Protein AF-K1RUP4-F1 (afdb_monomer_lite)

Structure (mmCIF, N/CA/C/O backbone):
data_AF-K1RUP4-F1
#
_entry.id   AF-K1RUP4-F1
#
loop_
_atom_site.group_PDB
_atom_site.id
_atom_site.type_symbol
_atom_site.label_atom_id
_atom_site.label_alt_id
_atom_site.label_comp_id
_atom_site.label_asym_id
_atom_site.label_entity_id
_atom_site.label_seq_id
_atom_site.pdbx_PDB_ins_code
_atom_site.Cartn_x
_atom_site.Cartn_y
_atom_site.Cartn_z
_atom_site.occupancy
_atom_site.B_iso_or_equiv
_atom_site.auth_seq_id
_atom_site.auth_comp_id
_atom_site.auth_asym_id
_atom_site.auth_atom_id
_atom_site.pdbx_PDB_model_num
ATOM 1 N N . MET A 1 1 ? -8.020 0.079 1.519 1.00 87.69 1 MET A N 1
ATOM 2 C CA . MET A 1 1 ? -7.747 0.051 0.063 1.00 87.69 1 MET A CA 1
ATOM 3 C C . MET A 1 1 ? -9.061 -0.100 -0.684 1.00 87.69 1 MET A C 1
ATOM 5 O O . MET A 1 1 ? -9.970 -0.701 -0.124 1.00 87.69 1 MET A O 1
ATOM 9 N N . ASP A 1 2 ? -9.178 0.444 -1.897 1.00 89.44 2 ASP A N 1
ATOM 10 C CA . ASP A 1 2 ? -10.301 0.117 -2.786 1.00 89.44 2 ASP A CA 1
ATOM 11 C C . ASP A 1 2 ? -10.040 -1.195 -3.552 1.00 89.44 2 ASP A C 1
ATOM 13 O O . ASP A 1 2 ? -8.944 -1.755 -3.490 1.00 89.44 2 ASP A O 1
ATOM 17 N N . ALA A 1 3 ? -11.038 -1.686 -4.291 1.00 90.44 3 ALA A N 1
ATOM 18 C CA . ALA A 1 3 ? -10.935 -2.962 -5.001 1.00 90.44 3 ALA A CA 1
ATOM 19 C C . ALA A 1 3 ? -9.796 -3.001 -6.041 1.00 90.44 3 ALA A C 1
ATOM 21 O O . ALA A 1 3 ? -9.174 -4.047 -6.230 1.00 90.44 3 ALA A O 1
ATOM 22 N N . ASN A 1 4 ? -9.502 -1.878 -6.705 1.00 91.44 4 ASN A N 1
ATOM 23 C CA . ASN A 1 4 ? -8.430 -1.811 -7.699 1.00 91.44 4 ASN A CA 1
ATOM 24 C C . ASN A 1 4 ? -7.060 -1.863 -7.028 1.00 91.44 4 ASN A C 1
ATOM 26 O O . ASN A 1 4 ? -6.217 -2.663 -7.425 1.00 91.44 4 ASN A O 1
ATOM 30 N N . CYS A 1 5 ? -6.862 -1.064 -5.983 1.00 89.62 5 CYS A N 1
ATOM 31 C CA . CYS A 1 5 ? -5.650 -1.038 -5.180 1.00 89.62 5 CYS A CA 1
ATOM 32 C C . CYS A 1 5 ? -5.370 -2.421 -4.583 1.00 89.62 5 CYS A C 1
ATOM 34 O O . CYS A 1 5 ? -4.291 -2.971 -4.779 1.00 89.62 5 CYS A O 1
ATOM 36 N N . THR A 1 6 ? -6.379 -3.051 -3.981 1.00 90.38 6 THR A N 1
ATOM 37 C CA . THR A 1 6 ? -6.269 -4.409 -3.440 1.00 90.38 6 THR A CA 1
ATOM 38 C C . THR A 1 6 ? -5.869 -5.432 -4.511 1.00 90.38 6 THR A C 1
ATOM 40 O O . THR A 1 6 ? -5.055 -6.319 -4.248 1.00 90.38 6 THR A O 1
ATOM 43 N N . LYS A 1 7 ? -6.393 -5.311 -5.736 1.00 90.44 7 LYS A N 1
ATOM 44 C CA . LYS A 1 7 ? -6.012 -6.179 -6.856 1.00 90.44 7 LYS A CA 1
ATOM 45 C C . LYS A 1 7 ? -4.578 -5.924 -7.328 1.00 90.44 7 LYS A C 1
ATOM 47 O O . LYS A 1 7 ? -3.827 -6.875 -7.513 1.00 90.44 7 LYS A O 1
ATOM 52 N N . TRP A 1 8 ? -4.198 -4.666 -7.543 1.00 88.06 8 TRP A N 1
ATOM 53 C CA . TRP A 1 8 ? -2.873 -4.291 -8.054 1.00 88.06 8 TRP A CA 1
ATOM 54 C C . TRP A 1 8 ? -1.749 -4.522 -7.041 1.00 88.06 8 TRP A C 1
ATOM 56 O O . TRP A 1 8 ? -0.606 -4.725 -7.440 1.00 88.06 8 TRP A O 1
ATOM 66 N N . SER A 1 9 ? -2.081 -4.524 -5.752 1.00 86.56 9 SER A N 1
ATOM 67 C CA . SER A 1 9 ? -1.170 -4.848 -4.654 1.00 86.56 9 SER A CA 1
ATOM 68 C C . SER A 1 9 ? -1.119 -6.341 -4.317 1.00 86.56 9 SER A C 1
ATOM 70 O O . SER A 1 9 ? -0.483 -6.692 -3.330 1.00 86.56 9 SER A O 1
ATOM 72 N N . TYR A 1 10 ? -1.787 -7.214 -5.087 1.00 89.19 10 TYR A N 1
ATOM 73 C CA . TYR A 1 10 ? -1.881 -8.658 -4.806 1.00 89.19 10 TYR A CA 1
ATOM 74 C C . TYR A 1 10 ? -2.422 -8.973 -3.399 1.00 89.19 10 TYR A C 1
ATOM 76 O O . TYR A 1 10 ? -2.137 -10.013 -2.820 1.00 89.19 10 TYR A O 1
ATOM 84 N N . ALA A 1 11 ? -3.245 -8.075 -2.856 1.00 92.12 11 ALA A N 1
ATOM 85 C CA . ALA A 1 11 ? -3.779 -8.142 -1.499 1.00 92.12 11 ALA A CA 1
ATOM 86 C C . ALA A 1 11 ? -5.265 -8.539 -1.471 1.00 92.12 11 ALA A C 1
ATOM 88 O O . ALA A 1 11 ? -5.978 -8.244 -0.513 1.00 92.12 11 ALA A O 1
ATOM 89 N N . THR A 1 12 ? -5.768 -9.137 -2.556 1.00 94.44 12 THR A N 1
ATOM 90 C CA . THR A 1 12 ? -7.170 -9.569 -2.644 1.00 94.44 12 THR A CA 1
ATOM 91 C C . THR A 1 12 ? -7.346 -10.861 -1.860 1.00 94.44 12 THR A C 1
ATOM 93 O O . THR A 1 12 ? -6.691 -11.841 -2.215 1.00 94.44 12 THR A O 1
ATOM 96 N N . PRO A 1 13 ? -8.236 -10.905 -0.848 1.00 95.94 13 PRO A N 1
ATOM 97 C CA . PRO A 1 13 ? -8.505 -12.128 -0.107 1.00 95.94 13 PRO A CA 1
ATOM 98 C C . PRO A 1 13 ? -8.879 -13.275 -1.047 1.00 95.94 13 PRO A C 1
ATOM 100 O O . PRO A 1 13 ? -9.826 -13.167 -1.829 1.00 95.94 13 PRO A O 1
ATOM 103 N N . THR A 1 14 ? -8.132 -14.375 -0.968 1.00 96.56 14 THR A N 1
ATOM 104 C CA . THR A 1 14 ? -8.469 -15.631 -1.654 1.00 96.56 14 THR A CA 1
ATOM 105 C C . THR A 1 14 ? -9.549 -16.383 -0.882 1.00 96.56 14 THR A C 1
ATOM 107 O O . THR A 1 14 ? -10.344 -17.112 -1.473 1.00 96.56 14 THR A O 1
ATOM 110 N N . THR A 1 15 ? -9.613 -16.153 0.434 1.00 98.00 15 THR A N 1
ATOM 111 C CA . THR A 1 15 ? -10.642 -16.662 1.342 1.00 98.00 15 THR A CA 1
ATOM 112 C C . THR A 1 15 ? -11.284 -15.508 2.108 1.00 98.00 15 THR A C 1
ATOM 114 O O . THR A 1 15 ? -10.589 -14.624 2.606 1.00 98.00 15 THR A O 1
ATOM 117 N N . GLY A 1 16 ? -12.614 -15.534 2.243 1.00 97.75 16 GLY A N 1
ATOM 118 C CA . GLY A 1 16 ? -13.377 -14.499 2.944 1.00 97.75 16 GLY A CA 1
ATOM 119 C C . GLY A 1 16 ? -13.646 -13.268 2.079 1.00 97.75 16 GLY A C 1
ATOM 120 O O . GLY A 1 16 ? -13.985 -13.394 0.901 1.00 97.75 16 GLY A O 1
ATOM 121 N N . ARG A 1 17 ? -13.547 -12.080 2.677 1.00 97.38 17 ARG A N 1
ATOM 122 C CA . ARG A 1 17 ? -13.819 -10.790 2.027 1.00 97.38 17 ARG A CA 1
ATOM 123 C C . ARG A 1 17 ? -12.917 -9.680 2.561 1.00 97.38 17 ARG A C 1
ATOM 125 O O . ARG A 1 17 ? -12.183 -9.861 3.528 1.00 97.38 17 ARG A O 1
ATOM 132 N N . MET A 1 18 ? -12.997 -8.513 1.929 1.00 97.19 18 MET A N 1
ATOM 133 C CA . MET A 1 18 ? -12.407 -7.294 2.475 1.00 97.19 18 MET A CA 1
ATOM 134 C C . MET A 1 18 ? -13.178 -6.817 3.723 1.00 97.19 18 MET A C 1
ATOM 136 O O . MET A 1 18 ? -14.380 -7.089 3.832 1.00 97.19 18 MET A O 1
ATOM 140 N N . PRO A 1 19 ? -12.518 -6.101 4.651 1.00 97.62 19 PRO A N 1
ATOM 141 C CA . PRO A 1 19 ? -13.177 -5.450 5.780 1.00 97.62 19 PRO A CA 1
ATOM 142 C C . PRO A 1 19 ? -14.198 -4.416 5.317 1.00 97.62 19 PRO A C 1
ATOM 144 O O . PRO A 1 19 ? -13.909 -3.608 4.432 1.00 97.62 19 PRO A O 1
ATOM 147 N N . GLU A 1 20 ? -15.367 -4.418 5.944 1.00 96.75 20 GLU A N 1
ATOM 148 C CA . GLU A 1 20 ? -16.477 -3.525 5.601 1.00 96.75 20 GLU A CA 1
ATOM 149 C C . GLU A 1 20 ? -16.781 -2.536 6.728 1.00 96.75 20 GLU A C 1
ATOM 151 O O . GLU A 1 20 ? -17.122 -1.389 6.440 1.00 96.75 20 GLU A O 1
ATOM 156 N N . SER A 1 21 ? -16.627 -2.939 7.996 1.00 97.44 21 SER A N 1
ATOM 157 C CA . SER A 1 21 ? -16.920 -2.065 9.140 1.00 97.44 21 SER A CA 1
ATOM 158 C C . SER A 1 21 ? -16.181 -2.456 10.419 1.00 97.44 21 SER A C 1
ATOM 160 O O . SER A 1 21 ? -15.816 -3.617 10.605 1.00 97.44 21 SER A O 1
ATOM 162 N N . GLY A 1 22 ? -16.031 -1.497 11.329 1.00 96.88 22 GLY A N 1
ATOM 163 C CA . GLY A 1 22 ? -15.517 -1.699 12.678 1.00 96.88 22 GLY A CA 1
ATOM 164 C C . GLY A 1 22 ? -14.122 -2.325 12.725 1.00 96.88 22 GLY A C 1
ATOM 165 O O . GLY A 1 22 ? -13.254 -2.058 11.907 1.00 96.88 22 GLY A O 1
ATOM 166 N N . LYS A 1 23 ? -13.873 -3.179 13.718 1.00 98.06 23 LYS A N 1
ATOM 167 C CA . LYS A 1 23 ? -12.569 -3.842 13.881 1.00 98.06 23 LYS A CA 1
ATOM 168 C C . LYS A 1 23 ? -12.485 -5.121 13.052 1.00 98.06 23 LYS A C 1
ATOM 170 O O . LYS A 1 23 ? -12.201 -6.191 13.580 1.00 98.06 23 LYS A O 1
ATOM 175 N N . GLU A 1 24 ? -12.752 -5.020 11.760 1.00 98.56 24 GLU A N 1
ATOM 176 C CA . GLU A 1 24 ? -12.508 -6.095 10.800 1.00 98.56 24 GLU A CA 1
ATOM 177 C C . GLU A 1 24 ? -11.132 -5.929 10.150 1.00 98.56 24 GLU A C 1
ATOM 179 O O . GLU A 1 24 ? -10.696 -4.811 9.863 1.00 98.56 24 GLU A O 1
ATOM 184 N N . VAL A 1 25 ? -10.450 -7.045 9.893 1.00 98.31 25 VAL A N 1
ATOM 185 C CA . VAL A 1 25 ? -9.133 -7.046 9.248 1.00 98.31 25 VAL A CA 1
ATOM 186 C C . VAL A 1 25 ? -9.037 -8.119 8.169 1.00 98.31 25 VAL A C 1
ATOM 188 O O . VAL A 1 25 ? -9.624 -9.198 8.289 1.00 98.31 25 VAL A O 1
ATOM 191 N N . ALA A 1 26 ? -8.274 -7.826 7.120 1.00 98.06 26 ALA A N 1
ATOM 192 C CA . ALA A 1 26 ? -7.793 -8.821 6.175 1.00 98.06 26 ALA A CA 1
ATOM 193 C C . ALA A 1 26 ? -6.285 -8.657 5.952 1.00 98.06 26 ALA A C 1
ATOM 195 O O . ALA A 1 26 ? -5.800 -7.535 5.802 1.00 98.06 26 ALA A O 1
ATOM 196 N N . MET A 1 27 ? -5.543 -9.762 5.954 1.00 96.56 27 MET A N 1
ATOM 197 C CA . MET A 1 27 ? -4.075 -9.762 5.886 1.00 96.56 27 MET A CA 1
ATOM 198 C C . MET A 1 27 ? -3.528 -11.043 5.255 1.00 96.56 27 MET A C 1
ATOM 200 O O . MET A 1 27 ? -4.241 -12.043 5.147 1.00 96.56 27 MET A O 1
ATOM 204 N N . ASP A 1 28 ? -2.263 -11.015 4.839 1.00 95.75 28 ASP A N 1
ATOM 205 C CA . ASP A 1 28 ? -1.598 -12.182 4.265 1.00 95.75 28 ASP A CA 1
ATOM 206 C C . ASP A 1 28 ? -1.273 -13.261 5.315 1.00 95.75 28 ASP A C 1
ATOM 208 O O . ASP A 1 28 ? -1.094 -12.987 6.508 1.00 95.75 28 ASP A O 1
ATOM 212 N N . THR A 1 29 ? -1.191 -14.514 4.865 1.00 95.56 29 THR A N 1
ATOM 213 C CA . THR A 1 29 ? -0.948 -15.677 5.733 1.00 95.56 29 THR A CA 1
ATOM 214 C C . THR A 1 29 ? 0.399 -15.626 6.453 1.00 95.56 29 THR A C 1
ATOM 216 O O . THR A 1 29 ? 0.496 -16.113 7.582 1.00 95.56 29 THR A O 1
ATOM 219 N N . ALA A 1 30 ? 1.423 -15.001 5.864 1.00 94.44 30 ALA A N 1
ATOM 220 C CA . ALA A 1 30 ? 2.724 -14.847 6.508 1.00 94.44 30 ALA A CA 1
ATOM 221 C C . ALA A 1 30 ? 2.668 -13.821 7.655 1.00 94.44 30 ALA A C 1
ATOM 223 O O . ALA A 1 30 ? 3.187 -14.091 8.740 1.00 94.44 30 ALA A O 1
ATOM 224 N N . ALA A 1 31 ? 1.974 -12.694 7.476 1.00 94.88 31 ALA A N 1
ATOM 225 C CA . ALA A 1 31 ? 1.730 -11.726 8.546 1.00 94.88 31 ALA A CA 1
ATOM 226 C C . ALA A 1 31 ? 0.934 -12.342 9.710 1.00 94.88 31 ALA A C 1
ATOM 228 O O . ALA A 1 31 ? 1.302 -12.159 10.873 1.00 94.88 31 ALA A O 1
ATOM 229 N N . LEU A 1 32 ? -0.103 -13.134 9.412 1.00 96.81 32 LEU A N 1
ATOM 230 C CA . LEU A 1 32 ? -0.855 -13.885 10.428 1.00 96.81 32 LEU A CA 1
ATOM 231 C C . LEU A 1 32 ? 0.051 -14.830 11.222 1.00 96.81 32 LEU A C 1
ATOM 233 O O . LEU A 1 32 ? 0.008 -14.845 12.453 1.00 96.81 32 LEU A O 1
ATOM 237 N N . GLN A 1 33 ? 0.923 -15.566 10.530 1.00 95.69 33 GLN A N 1
ATOM 238 C CA . GLN A 1 33 ? 1.874 -16.472 11.166 1.00 95.69 33 GLN A CA 1
ATOM 239 C C . GLN A 1 33 ? 2.864 -15.733 12.078 1.00 95.69 33 GLN A C 1
ATOM 241 O O . GLN A 1 33 ? 3.144 -16.211 13.179 1.00 95.69 33 GLN A O 1
ATOM 246 N N . LEU A 1 34 ? 3.368 -14.566 11.660 1.00 94.75 34 LEU A N 1
ATOM 247 C CA . LEU A 1 34 ? 4.251 -13.725 12.482 1.00 94.75 34 LEU A CA 1
ATOM 248 C C . LEU A 1 34 ? 3.560 -13.231 13.760 1.00 94.75 34 LEU A C 1
ATOM 250 O O . LEU A 1 34 ? 4.207 -13.104 14.799 1.00 94.75 34 LEU A O 1
ATOM 254 N N . LEU A 1 35 ? 2.247 -12.999 13.697 1.00 96.19 35 LEU A N 1
ATOM 255 C CA . LEU A 1 35 ? 1.411 -12.656 14.850 1.00 96.19 35 LEU A CA 1
ATOM 256 C C . LEU A 1 35 ? 0.992 -13.884 15.680 1.00 96.19 35 LEU A C 1
ATOM 258 O O . LEU A 1 35 ? 0.333 -13.730 16.708 1.00 96.19 35 LEU A O 1
ATOM 262 N N . GLY A 1 36 ? 1.366 -15.098 15.265 1.00 97.00 36 GLY A N 1
ATOM 263 C CA . GLY A 1 36 ? 0.985 -16.344 15.934 1.00 97.00 36 GLY A CA 1
ATOM 264 C C . GLY A 1 36 ? -0.489 -16.720 15.756 1.00 97.00 36 GLY A C 1
ATOM 265 O O . GLY A 1 36 ? -1.010 -17.516 16.539 1.00 97.00 36 GLY A O 1
ATOM 266 N N . VAL A 1 37 ? -1.167 -16.162 14.750 1.00 97.50 37 VAL A N 1
ATOM 267 C CA . VAL A 1 37 ? -2.584 -16.411 14.466 1.00 97.50 37 VAL A CA 1
ATOM 268 C C . VAL A 1 37 ? -2.722 -17.444 13.348 1.00 97.50 37 VAL A C 1
ATOM 270 O O . VAL A 1 37 ? -2.047 -17.379 12.323 1.00 97.50 37 VAL A O 1
ATOM 273 N N . THR A 1 38 ? -3.622 -18.410 13.537 1.00 96.31 38 THR A N 1
ATOM 274 C CA . THR A 1 38 ? -3.985 -19.369 12.482 1.00 96.31 38 THR A CA 1
ATOM 275 C C . THR A 1 38 ? -4.968 -18.703 11.510 1.00 96.31 38 THR A C 1
ATOM 277 O O . THR A 1 38 ? -5.917 -18.076 11.981 1.00 96.31 38 THR A O 1
ATOM 280 N N . PRO A 1 39 ? -4.782 -18.815 10.179 1.00 96.50 39 PRO A N 1
ATOM 281 C CA . PRO A 1 39 ? -5.644 -18.167 9.188 1.00 96.50 39 PRO A CA 1
ATOM 282 C C . PRO A 1 39 ? -7.033 -18.822 9.122 1.00 96.50 39 PRO A C 1
ATOM 284 O O . PRO A 1 39 ? -7.313 -19.683 8.289 1.00 96.50 39 PRO A O 1
ATOM 287 N N . GLU A 1 40 ? -7.921 -18.398 10.016 1.00 97.75 40 GLU A N 1
ATOM 288 C CA . GLU A 1 40 ? -9.304 -18.859 10.121 1.00 97.75 40 GLU A CA 1
ATOM 289 C C . GLU A 1 40 ? -10.251 -17.655 10.189 1.00 97.75 40 GLU A C 1
ATOM 291 O O . GLU A 1 40 ? -10.030 -16.713 10.948 1.00 97.75 40 GLU A O 1
ATOM 296 N N . LEU A 1 41 ? -11.316 -17.667 9.383 1.00 98.38 41 LEU A N 1
ATOM 297 C CA . LEU A 1 41 ? -12.300 -16.584 9.405 1.00 98.38 41 LEU A CA 1
ATOM 298 C C . LEU A 1 41 ? -12.972 -16.507 10.781 1.00 98.38 41 LEU A C 1
ATOM 300 O O . LEU A 1 41 ? -13.420 -17.516 11.317 1.00 98.38 41 LEU A O 1
ATOM 304 N N . GLY A 1 42 ? -13.072 -15.300 11.328 1.00 98.12 42 GLY A N 1
ATOM 305 C CA . GLY A 1 42 ? -13.566 -15.053 12.680 1.00 98.12 42 GLY A CA 1
ATOM 306 C C . GLY A 1 42 ? -12.491 -15.120 13.769 1.00 98.12 42 GLY A C 1
ATOM 307 O O . GLY A 1 42 ? -12.800 -14.798 14.913 1.00 98.12 42 GLY A O 1
ATOM 308 N N . ALA A 1 43 ? -11.247 -15.493 13.445 1.00 98.25 43 ALA A N 1
ATOM 309 C CA . ALA A 1 43 ? -10.150 -15.464 14.407 1.00 98.25 43 ALA A CA 1
ATOM 310 C C . ALA A 1 43 ? -9.870 -14.037 14.905 1.00 98.25 43 ALA A C 1
ATOM 312 O O . ALA A 1 43 ? -9.976 -13.062 14.156 1.00 98.25 43 ALA A O 1
ATOM 313 N N . GLU A 1 44 ? -9.472 -13.928 16.170 1.00 98.31 44 GLU A N 1
ATOM 314 C CA . GLU A 1 44 ? -9.046 -12.668 16.769 1.00 98.31 44 GLU A CA 1
ATOM 315 C C . GLU A 1 44 ? -7.572 -12.390 16.447 1.00 98.31 44 GLU A C 1
ATOM 317 O O . GLU A 1 44 ? -6.690 -13.207 16.717 1.00 98.31 44 GLU A O 1
ATOM 322 N N . VAL A 1 45 ? -7.300 -11.213 15.887 1.00 98.31 45 VAL A N 1
ATOM 323 C CA . VAL A 1 45 ? -5.960 -10.742 15.526 1.00 98.31 45 VAL A CA 1
ATOM 324 C C . VAL A 1 45 ? -5.657 -9.491 16.337 1.00 98.31 45 VAL A C 1
ATOM 326 O O . VAL A 1 45 ? -6.256 -8.443 16.109 1.00 98.31 45 VAL A O 1
ATOM 329 N N . THR A 1 46 ? -4.720 -9.573 17.278 1.00 98.06 46 THR A N 1
ATOM 330 C CA . THR A 1 46 ? -4.292 -8.403 18.056 1.00 98.06 46 THR A CA 1
ATOM 331 C C . THR A 1 46 ? -3.079 -7.753 17.408 1.00 98.06 46 THR A C 1
ATOM 333 O O . THR A 1 46 ? -2.048 -8.401 17.232 1.00 98.06 46 THR A O 1
ATOM 336 N N . VAL A 1 47 ? -3.194 -6.466 17.080 1.00 96.94 47 VAL A N 1
ATOM 337 C CA . VAL A 1 47 ? -2.127 -5.685 16.444 1.00 96.94 47 VAL A CA 1
ATOM 338 C C . VAL A 1 47 ? -1.818 -4.454 17.288 1.00 96.94 47 VAL A C 1
ATOM 340 O O . VAL A 1 47 ? -2.718 -3.700 17.664 1.00 96.94 47 VAL A O 1
ATOM 343 N N . SER A 1 48 ? -0.530 -4.235 17.554 1.00 96.38 48 SER A N 1
ATOM 344 C CA . SER A 1 48 ? -0.012 -3.010 18.162 1.00 96.38 48 SER A CA 1
ATOM 345 C C . SER A 1 48 ? 0.719 -2.178 17.114 1.00 96.38 48 SER A C 1
ATOM 347 O O . SER A 1 48 ? 1.626 -2.678 16.451 1.00 96.38 48 SER A O 1
ATOM 349 N N . TYR A 1 49 ? 0.348 -0.908 16.972 1.00 94.81 49 TYR A N 1
ATOM 350 C CA . TYR A 1 49 ? 0.947 -0.000 15.994 1.00 94.81 49 TYR A CA 1
ATOM 351 C C . TYR A 1 49 ? 0.960 1.442 16.510 1.00 94.81 49 TYR A C 1
ATOM 353 O O . TYR A 1 49 ? 0.161 1.823 17.364 1.00 94.81 49 TYR A O 1
ATOM 361 N N . SER A 1 50 ? 1.887 2.253 16.003 1.00 94.62 50 SER A N 1
ATOM 362 C CA . SER A 1 50 ? 2.031 3.657 16.399 1.00 94.62 50 SER A CA 1
ATOM 363 C C . SER A 1 50 ? 1.556 4.584 15.292 1.00 94.62 50 SER A C 1
ATOM 365 O O . SER A 1 50 ? 1.933 4.418 14.134 1.00 94.62 50 SER A O 1
ATOM 367 N N . ILE A 1 51 ? 0.765 5.586 15.664 1.00 94.06 51 ILE A N 1
ATOM 368 C CA . ILE A 1 51 ? 0.380 6.681 14.781 1.00 94.06 51 ILE A CA 1
ATOM 369 C C . ILE A 1 51 ? 1.450 7.766 14.872 1.00 94.06 51 ILE A C 1
ATOM 371 O O . ILE A 1 51 ? 1.689 8.339 15.938 1.00 94.06 51 ILE A O 1
ATOM 375 N N . THR A 1 52 ? 2.113 8.031 13.752 1.00 90.94 52 THR A N 1
ATOM 376 C CA . THR A 1 52 ? 3.246 8.954 13.665 1.00 90.94 52 THR A CA 1
ATOM 377 C C . THR A 1 52 ? 3.181 9.758 12.372 1.00 90.94 52 THR A C 1
ATOM 379 O O . THR A 1 52 ? 2.683 9.271 11.361 1.00 90.94 52 THR A O 1
ATOM 382 N N . ASP A 1 53 ? 3.716 10.971 12.413 1.00 84.94 53 ASP A N 1
ATOM 383 C CA . ASP A 1 53 ? 4.144 11.743 11.245 1.00 84.94 53 ASP A CA 1
ATOM 384 C C . ASP A 1 53 ? 5.681 11.855 11.281 1.00 84.94 53 ASP A C 1
ATOM 386 O O . ASP A 1 53 ? 6.327 11.339 12.203 1.00 84.94 53 ASP A O 1
ATOM 390 N N . LYS A 1 54 ? 6.278 12.505 10.283 1.00 80.94 54 LYS A N 1
ATOM 391 C CA . LYS A 1 54 ? 7.721 12.698 10.115 1.00 80.94 54 LYS A CA 1
ATOM 392 C C . LYS A 1 54 ? 8.409 13.253 11.364 1.00 80.94 54 LYS A C 1
ATOM 394 O O . LYS A 1 54 ? 9.519 12.830 11.678 1.00 80.94 54 LYS A O 1
ATOM 399 N N . ASP A 1 55 ? 7.752 14.182 12.055 1.00 83.25 55 ASP A N 1
ATOM 400 C CA . ASP A 1 55 ? 8.360 14.952 13.143 1.00 83.25 55 ASP A CA 1
ATOM 401 C C . ASP A 1 55 ? 7.897 14.508 14.542 1.00 83.25 55 ASP A C 1
ATOM 403 O O . ASP A 1 55 ? 8.476 14.928 15.544 1.00 83.25 55 ASP A O 1
ATOM 407 N N . GLN A 1 56 ? 6.862 13.662 14.641 1.00 83.94 56 GLN A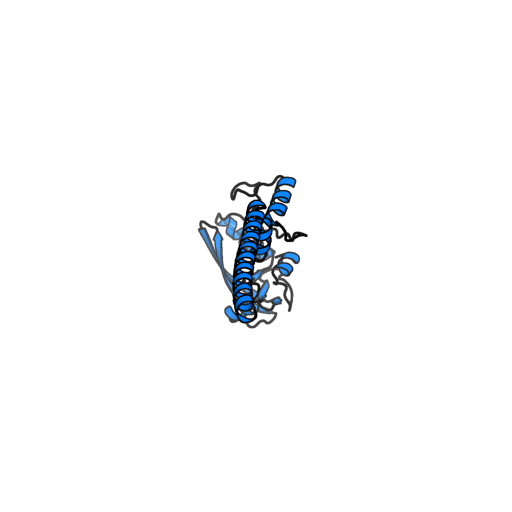 N 1
ATOM 408 C CA . GLN A 1 56 ? 6.283 13.274 15.929 1.00 83.94 56 GLN A CA 1
ATOM 409 C C . GLN A 1 56 ? 5.518 11.947 15.885 1.00 83.94 56 GLN A C 1
ATOM 411 O O . GLN A 1 56 ? 4.790 11.662 14.938 1.00 83.94 56 GLN A O 1
ATOM 416 N N . THR A 1 57 ? 5.590 11.185 16.977 1.00 87.31 57 THR A N 1
ATOM 417 C CA . THR A 1 57 ? 4.670 10.076 17.262 1.00 87.31 57 THR A CA 1
ATOM 418 C C . THR A 1 57 ? 3.556 10.578 18.172 1.00 87.31 57 THR A C 1
ATOM 420 O O . THR A 1 57 ? 3.838 11.089 19.253 1.00 87.31 57 THR A O 1
ATOM 423 N N . ALA A 1 58 ? 2.299 10.436 17.753 1.00 87.56 58 ALA A N 1
ATOM 424 C CA . ALA A 1 58 ? 1.160 10.899 18.538 1.00 87.56 58 ALA A CA 1
ATOM 425 C C . ALA A 1 58 ? 0.773 9.924 19.647 1.00 87.56 58 ALA A C 1
ATOM 427 O O . ALA A 1 58 ? 0.719 10.307 20.813 1.00 87.56 58 ALA A O 1
ATOM 428 N N . PHE A 1 59 ? 0.489 8.670 19.293 1.00 93.81 59 PHE A N 1
ATOM 429 C CA . PHE A 1 59 ? 0.109 7.631 20.249 1.00 93.81 59 PHE A CA 1
ATOM 430 C C . PHE A 1 59 ? 0.286 6.232 19.661 1.00 93.81 59 PHE A C 1
ATOM 432 O O . PHE A 1 59 ? 0.406 6.049 18.449 1.00 93.81 59 PHE A O 1
ATOM 439 N N . THR A 1 60 ? 0.273 5.235 20.542 1.00 95.50 60 THR A N 1
ATOM 440 C CA . THR A 1 60 ? 0.249 3.816 20.186 1.00 95.50 60 THR A CA 1
ATOM 441 C C . THR A 1 60 ? -1.148 3.260 20.410 1.00 95.50 60 THR A C 1
ATOM 443 O O . THR A 1 60 ? -1.793 3.563 21.413 1.00 95.50 60 THR A O 1
ATOM 446 N N . VAL A 1 61 ? -1.595 2.429 19.477 1.00 96.00 61 VAL A N 1
ATOM 447 C CA . VAL A 1 61 ? -2.854 1.691 19.531 1.00 96.00 61 VAL A CA 1
ATOM 448 C C . VAL A 1 61 ? -2.526 0.216 19.705 1.00 96.00 61 VAL A C 1
ATOM 450 O O . VAL A 1 61 ? -1.547 -0.288 19.157 1.00 96.00 61 VAL A O 1
ATOM 453 N N . THR A 1 62 ? -3.320 -0.482 20.506 1.00 97.62 62 THR A N 1
ATOM 454 C CA . THR A 1 62 ? -3.345 -1.944 20.535 1.00 97.62 62 THR A CA 1
ATOM 455 C C . THR A 1 62 ? -4.794 -2.359 20.487 1.00 97.62 62 THR A C 1
ATOM 457 O O . THR A 1 62 ? -5.540 -2.073 21.420 1.00 97.62 62 THR A O 1
ATOM 460 N N . ASP A 1 63 ? -5.174 -2.995 19.389 1.00 97.75 63 ASP A N 1
ATOM 461 C CA . ASP A 1 63 ? -6.549 -3.392 19.134 1.00 97.75 63 ASP A CA 1
ATOM 462 C C . ASP A 1 63 ? -6.620 -4.837 18.658 1.00 97.75 63 ASP A C 1
ATOM 464 O O . ASP A 1 63 ? -5.713 -5.344 17.996 1.00 97.75 63 ASP A O 1
ATOM 468 N N . THR A 1 64 ? -7.726 -5.487 19.012 1.00 98.25 64 THR A N 1
ATOM 469 C CA . THR A 1 64 ? -8.078 -6.830 18.560 1.00 98.25 64 THR A CA 1
ATOM 470 C C . THR A 1 64 ? -9.128 -6.726 17.465 1.00 98.25 64 THR A C 1
ATOM 472 O O . THR A 1 64 ? -10.186 -6.121 17.659 1.00 98.25 64 THR A O 1
ATOM 475 N N . PHE A 1 65 ? -8.813 -7.311 16.316 1.00 98.50 65 PHE A N 1
ATOM 476 C CA . PHE A 1 65 ? -9.625 -7.315 15.111 1.00 98.50 65 PHE A CA 1
ATOM 477 C C . PHE A 1 65 ? -10.186 -8.709 14.844 1.00 98.50 65 PHE A C 1
ATOM 479 O O . PHE A 1 65 ? -9.581 -9.712 15.211 1.00 98.50 65 PHE A O 1
ATOM 486 N N . THR A 1 66 ? -11.323 -8.774 14.162 1.00 98.62 66 THR A N 1
ATOM 487 C CA . THR A 1 66 ? -11.875 -10.016 13.614 1.00 98.62 66 THR A CA 1
ATOM 488 C C . THR A 1 66 ? -11.330 -10.235 12.205 1.00 98.62 66 THR A C 1
ATOM 490 O O . THR A 1 66 ? -11.510 -9.381 11.332 1.00 98.62 66 THR A O 1
ATOM 493 N N . LEU A 1 67 ? -10.681 -11.375 11.962 1.00 98.69 67 LEU A N 1
ATOM 494 C CA . LEU A 1 67 ? -10.184 -11.751 10.640 1.00 98.69 67 LEU A CA 1
ATOM 495 C C . LEU A 1 67 ? -11.354 -12.107 9.714 1.00 98.69 67 LEU A C 1
ATOM 497 O O . LEU A 1 67 ? -12.025 -13.118 9.916 1.00 98.69 67 LEU A O 1
ATOM 501 N N . VAL A 1 68 ? -11.597 -11.300 8.683 1.00 98.62 68 VAL A N 1
ATOM 502 C CA . VAL A 1 68 ? -12.707 -11.511 7.729 1.00 98.62 68 VAL A CA 1
ATOM 503 C C . VAL A 1 68 ? -12.252 -11.927 6.335 1.00 98.62 68 VAL A C 1
ATOM 505 O O . VAL A 1 68 ? -13.078 -12.327 5.511 1.00 98.62 68 VAL A O 1
ATOM 508 N N . GLY A 1 69 ? -10.947 -11.904 6.080 1.00 98.31 69 GLY A N 1
ATOM 509 C CA . GLY A 1 69 ? -10.358 -12.442 4.865 1.00 98.31 69 GLY A CA 1
ATOM 510 C C . GLY A 1 69 ? -8.847 -12.570 4.959 1.00 98.31 69 GLY A C 1
ATOM 511 O O . GLY A 1 69 ? -8.203 -11.893 5.754 1.00 98.31 69 GLY A O 1
ATOM 512 N N . TYR A 1 70 ? -8.277 -13.448 4.148 1.00 97.75 70 TYR A N 1
ATOM 513 C CA . TYR A 1 70 ? -6.830 -13.618 4.045 1.00 97.75 70 TYR A CA 1
ATOM 514 C C . TYR A 1 70 ? -6.436 -14.117 2.655 1.00 97.75 70 TYR A C 1
ATOM 516 O O . TYR A 1 70 ? -7.278 -14.597 1.885 1.00 97.75 70 TYR A O 1
ATOM 524 N N . TRP A 1 71 ? -5.157 -13.971 2.324 1.00 96.25 71 TRP A N 1
ATOM 525 C CA . TRP A 1 71 ? -4.563 -14.425 1.067 1.00 96.25 71 TRP A CA 1
ATOM 526 C C . TRP A 1 71 ? -3.151 -14.961 1.291 1.00 96.25 71 TRP A C 1
ATOM 528 O O . TRP A 1 71 ? -2.529 -14.692 2.319 1.00 96.25 71 TRP A O 1
ATOM 538 N N . ASP A 1 72 ? -2.653 -15.729 0.328 1.00 93.56 72 ASP A N 1
ATOM 539 C CA . ASP A 1 72 ? -1.288 -16.240 0.376 1.00 93.56 72 ASP A CA 1
ATOM 540 C C . ASP A 1 72 ? -0.285 -15.116 0.126 1.00 93.56 72 ASP A C 1
ATOM 542 O O . ASP A 1 72 ? -0.486 -14.272 -0.747 1.00 93.56 72 ASP A O 1
ATOM 546 N N . TYR A 1 73 ? 0.800 -15.108 0.894 1.00 88.00 73 TYR A N 1
ATOM 547 C CA . TYR A 1 73 ? 1.899 -14.175 0.684 1.00 88.00 73 TYR A CA 1
ATOM 548 C C . TYR A 1 73 ? 2.560 -14.394 -0.688 1.00 88.00 73 TYR A C 1
ATOM 550 O O . TYR A 1 73 ? 2.876 -15.527 -1.052 1.00 88.00 73 TYR A O 1
ATOM 558 N N . ASP A 1 74 ? 2.794 -13.307 -1.426 1.00 80.88 74 ASP A N 1
ATOM 559 C CA . ASP A 1 74 ? 3.462 -13.330 -2.729 1.00 80.88 74 ASP A CA 1
ATOM 560 C C . ASP A 1 74 ? 4.934 -12.914 -2.580 1.00 80.88 74 ASP A C 1
ATOM 562 O O . ASP A 1 74 ? 5.241 -11.773 -2.236 1.00 80.88 74 ASP A O 1
ATOM 566 N N . GLU A 1 75 ? 5.861 -13.830 -2.874 1.00 78.00 75 GLU A N 1
ATOM 567 C CA . GLU A 1 75 ? 7.307 -13.581 -2.781 1.00 78.00 75 GLU A CA 1
ATOM 568 C C . GLU A 1 75 ? 7.807 -12.488 -3.745 1.00 78.00 75 GLU A C 1
ATOM 570 O O . GLU A 1 75 ? 8.867 -11.900 -3.514 1.00 78.00 75 GLU A O 1
ATOM 575 N N . LEU A 1 76 ? 7.062 -12.181 -4.814 1.00 71.31 76 LEU A N 1
ATOM 576 C CA . LEU A 1 76 ? 7.401 -11.105 -5.752 1.00 71.31 76 LEU A CA 1
ATOM 577 C C . LEU A 1 76 ? 7.118 -9.714 -5.170 1.00 71.31 76 LEU A C 1
ATOM 579 O O . LEU A 1 76 ? 7.675 -8.722 -5.648 1.00 71.31 76 LEU A O 1
ATOM 583 N N . MET A 1 77 ? 6.283 -9.638 -4.133 1.00 71.50 77 MET A N 1
ATOM 584 C CA . MET A 1 77 ? 5.930 -8.415 -3.423 1.00 71.50 77 MET A CA 1
ATOM 585 C C . MET A 1 77 ? 6.318 -8.562 -1.950 1.00 71.50 77 MET A C 1
ATOM 587 O O . MET A 1 77 ? 5.481 -8.945 -1.135 1.00 71.50 77 MET A O 1
ATOM 591 N N . PRO A 1 78 ? 7.564 -8.218 -1.563 1.00 77.06 78 PRO A N 1
ATOM 592 C CA . PRO A 1 78 ? 8.063 -8.428 -0.207 1.00 77.06 78 PRO A CA 1
ATOM 593 C C . PRO A 1 78 ? 7.521 -7.396 0.801 1.00 77.06 78 PRO A C 1
ATOM 595 O O . PRO A 1 78 ? 8.269 -6.802 1.577 1.00 77.06 78 PRO A O 1
ATOM 598 N N . VAL A 1 7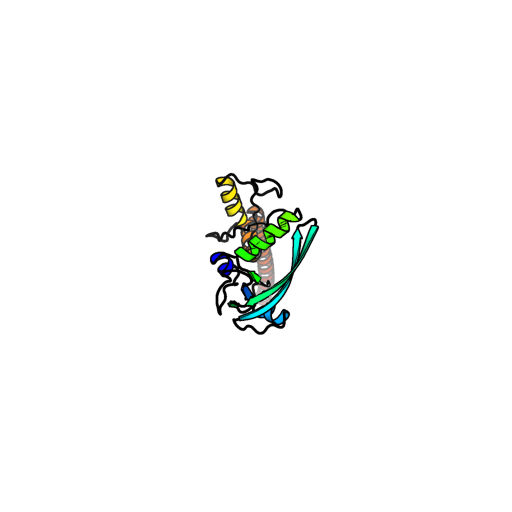9 ? 6.213 -7.143 0.767 1.00 84.44 79 VAL A N 1
ATOM 599 C CA . VAL A 1 79 ? 5.484 -6.194 1.606 1.00 84.44 79 VAL A CA 1
ATOM 600 C C . VAL A 1 79 ? 4.234 -6.890 2.136 1.00 84.44 79 VAL A C 1
ATOM 602 O O . VAL A 1 79 ? 3.436 -7.413 1.366 1.00 84.44 79 VAL A O 1
ATOM 605 N N . HIS A 1 80 ? 4.054 -6.862 3.454 1.00 90.62 80 HIS A N 1
ATOM 606 C CA . HIS A 1 80 ? 2.832 -7.331 4.104 1.00 90.62 80 HIS A CA 1
ATOM 607 C C . HIS A 1 80 ? 1.791 -6.215 4.131 1.00 90.62 80 HIS A C 1
ATOM 609 O O . HIS A 1 80 ? 2.124 -5.057 4.408 1.00 90.62 80 HIS A O 1
ATOM 615 N N . TYR A 1 81 ? 0.527 -6.562 3.900 1.00 91.62 81 TYR A N 1
ATOM 616 C CA . TYR A 1 81 ? -0.577 -5.611 4.004 1.00 91.62 81 TYR A CA 1
ATOM 617 C C . TYR A 1 81 ? -1.539 -6.018 5.113 1.00 91.62 81 TYR A C 1
ATOM 619 O O . TYR A 1 81 ? -1.969 -7.165 5.203 1.00 91.62 81 TYR A O 1
ATOM 627 N N . ILE A 1 82 ? -1.923 -5.030 5.919 1.00 95.19 82 ILE A N 1
ATOM 628 C CA . ILE A 1 82 ? -3.017 -5.128 6.881 1.00 95.19 82 ILE A CA 1
ATOM 629 C C . ILE A 1 82 ? -4.121 -4.207 6.380 1.00 95.19 82 ILE A C 1
ATOM 631 O O . ILE A 1 82 ? -4.026 -2.985 6.494 1.00 95.19 82 ILE A O 1
ATOM 635 N N . ASN A 1 83 ? -5.153 -4.789 5.781 1.00 96.44 83 ASN A N 1
ATOM 636 C CA . ASN A 1 83 ? -6.324 -4.050 5.344 1.00 96.44 83 ASN A CA 1
ATOM 637 C C . ASN A 1 83 ? -7.316 -3.952 6.501 1.00 96.44 83 ASN A C 1
ATOM 639 O O . ASN A 1 83 ? -7.679 -4.965 7.091 1.00 96.44 83 ASN A O 1
ATOM 643 N N . ILE A 1 84 ? -7.759 -2.730 6.785 1.00 97.31 84 ILE A N 1
ATOM 644 C CA . ILE A 1 84 ? -8.769 -2.375 7.791 1.00 97.31 84 ILE A CA 1
ATOM 645 C C . ILE A 1 84 ? -9.976 -1.730 7.107 1.00 97.31 84 ILE A C 1
ATOM 647 O O . ILE A 1 84 ? -9.881 -1.289 5.953 1.00 97.31 84 ILE A O 1
ATOM 651 N N . SER A 1 85 ? -11.107 -1.669 7.804 1.00 97.25 85 SER A N 1
ATOM 652 C CA . SER A 1 85 ? -12.294 -0.981 7.301 1.00 97.25 85 SER A CA 1
ATOM 653 C C . SER A 1 85 ? -12.101 0.540 7.278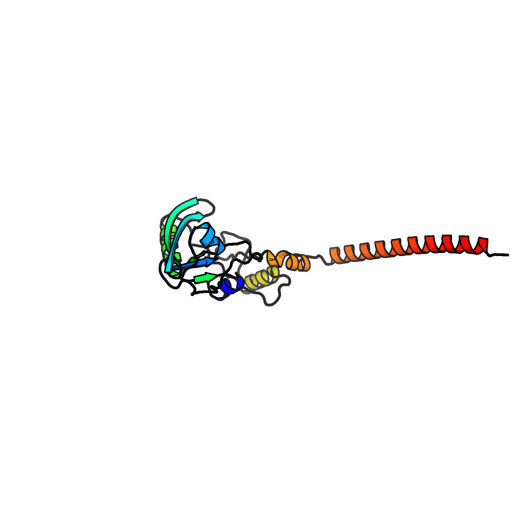 1.00 97.25 85 SER A C 1
ATOM 655 O O . SER A 1 85 ? -11.257 1.111 7.978 1.00 97.25 85 SER A O 1
ATOM 657 N N . ARG A 1 86 ? -12.889 1.212 6.432 1.00 95.88 86 ARG A N 1
ATOM 658 C CA . ARG A 1 86 ? -12.794 2.665 6.244 1.00 95.88 86 ARG A CA 1
ATOM 659 C C . ARG A 1 86 ? -13.211 3.438 7.496 1.00 95.88 86 ARG A C 1
ATOM 661 O O . ARG A 1 86 ? -12.521 4.375 7.870 1.00 95.88 86 ARG A O 1
ATOM 668 N N . ASP A 1 87 ? -14.297 3.023 8.139 1.00 97.31 87 ASP A N 1
ATOM 669 C CA . ASP A 1 87 ? -14.814 3.657 9.355 1.00 97.31 87 ASP A CA 1
ATOM 670 C C . ASP A 1 87 ? -13.809 3.598 10.515 1.00 97.31 87 ASP A C 1
ATOM 672 O O . ASP A 1 87 ? -13.597 4.598 11.192 1.00 97.31 87 ASP A O 1
ATOM 676 N N . TYR A 1 88 ? -13.108 2.475 10.689 1.00 97.62 88 TYR A N 1
ATOM 677 C CA . TYR A 1 88 ? -12.041 2.362 11.681 1.00 97.62 88 TYR A CA 1
ATOM 678 C C . TYR A 1 88 ? -10.862 3.292 11.366 1.00 97.62 88 TYR A C 1
ATOM 680 O O . TYR A 1 88 ? -10.338 3.951 12.264 1.00 97.62 88 TYR A O 1
ATOM 688 N N . ALA A 1 89 ? -10.454 3.383 10.095 1.00 96.12 89 ALA A N 1
ATOM 689 C CA . ALA A 1 89 ? -9.398 4.309 9.685 1.00 96.12 89 ALA A CA 1
ATOM 690 C C . ALA A 1 89 ? -9.782 5.776 9.959 1.00 96.12 89 ALA A C 1
ATOM 692 O O . ALA A 1 89 ? -8.967 6.519 10.508 1.00 96.12 89 ALA A O 1
ATOM 693 N N . ASP A 1 90 ? -11.019 6.165 9.631 1.00 96.50 90 ASP A N 1
ATOM 694 C CA . ASP A 1 90 ? -11.547 7.517 9.857 1.00 96.50 90 ASP A CA 1
ATOM 695 C C . ASP A 1 90 ? -11.633 7.845 11.366 1.00 96.50 90 ASP A C 1
ATOM 697 O O . ASP A 1 90 ? -11.267 8.943 11.795 1.00 96.50 90 ASP A O 1
ATOM 701 N N . ASP A 1 91 ? -12.033 6.884 12.206 1.00 96.75 91 ASP A N 1
ATOM 702 C CA . ASP A 1 91 ? -12.072 7.041 13.668 1.00 96.75 91 ASP A CA 1
ATOM 703 C C . ASP A 1 91 ? -10.675 7.242 14.280 1.00 96.75 91 ASP A C 1
ATOM 705 O O . ASP A 1 91 ? -10.501 8.032 15.219 1.00 96.75 91 ASP A O 1
ATOM 709 N N . ILE A 1 92 ? -9.666 6.529 13.770 1.00 96.38 92 ILE A N 1
ATOM 710 C CA . ILE A 1 92 ? -8.271 6.678 14.202 1.00 96.38 92 ILE A CA 1
ATOM 711 C C . ILE A 1 92 ? -7.693 8.015 13.720 1.00 96.38 92 ILE A C 1
ATOM 713 O O . ILE A 1 92 ? -7.037 8.707 14.504 1.00 96.38 92 ILE A O 1
ATOM 717 N N . GLU A 1 93 ? -7.973 8.426 12.482 1.00 95.62 93 GLU A N 1
ATOM 718 C CA . GLU A 1 93 ? -7.581 9.740 11.957 1.00 95.62 93 GLU A CA 1
ATOM 719 C C . GLU A 1 93 ? -8.187 10.875 12.798 1.00 95.62 93 GLU A C 1
ATOM 721 O O . GLU A 1 93 ? -7.480 11.789 13.228 1.00 95.62 93 GLU A O 1
ATOM 726 N N . ALA A 1 94 ? -9.479 10.792 13.129 1.00 95.81 94 ALA A N 1
ATOM 727 C CA . ALA A 1 94 ? -10.150 11.789 13.960 1.00 95.81 94 ALA A CA 1
ATOM 728 C C . ALA A 1 94 ? -9.536 11.906 15.368 1.00 95.81 94 ALA A C 1
ATOM 730 O O . ALA A 1 94 ? -9.604 12.970 15.994 1.00 95.81 94 ALA A O 1
ATOM 731 N N . GLN A 1 95 ? -8.942 10.831 15.892 1.00 94.88 95 GLN A N 1
ATOM 732 C CA . GLN A 1 95 ? -8.168 10.858 17.137 1.00 94.88 95 GLN A CA 1
ATOM 733 C C . GLN A 1 95 ? -6.780 11.475 16.929 1.00 94.88 95 GLN A C 1
ATOM 735 O O . GLN A 1 95 ? -6.372 12.323 17.722 1.00 94.88 95 GLN A O 1
ATOM 740 N N . ALA A 1 96 ? -6.090 11.111 15.847 1.00 93.44 96 ALA A N 1
ATOM 741 C CA . ALA A 1 96 ? -4.786 11.647 15.459 1.00 93.44 96 ALA A CA 1
ATOM 742 C C . ALA A 1 96 ? -4.805 13.170 15.265 1.00 93.44 96 ALA A C 1
ATOM 744 O O . ALA A 1 96 ? -3.973 13.891 15.817 1.00 93.44 96 ALA A O 1
ATOM 745 N N . VAL A 1 97 ? -5.807 13.696 14.564 1.00 93.62 97 VAL A N 1
ATOM 746 C CA . VAL A 1 97 ? -5.931 15.141 14.327 1.00 93.62 97 VAL A CA 1
ATOM 747 C C . VAL A 1 97 ? -6.086 15.920 15.641 1.00 93.62 97 VAL A C 1
ATOM 749 O O . VAL A 1 97 ? -5.543 17.016 15.787 1.00 93.62 97 VAL A O 1
ATOM 752 N N . LYS A 1 98 ? -6.743 15.345 16.661 1.00 93.31 98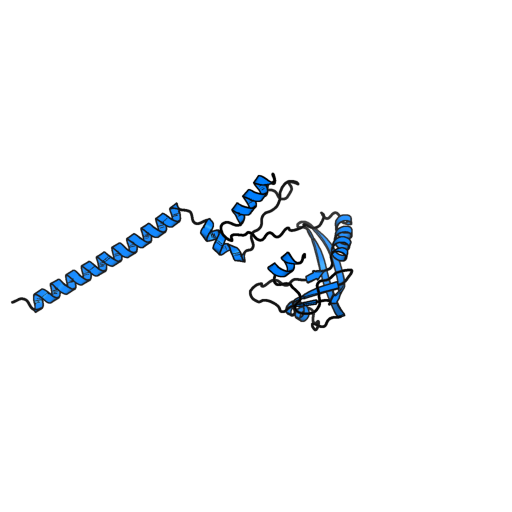 LYS A N 1
ATOM 753 C CA . LYS A 1 98 ? -6.878 15.979 17.990 1.00 93.31 98 LYS A CA 1
ATOM 754 C C . LYS A 1 98 ? -5.548 16.106 18.734 1.00 93.31 98 LYS A C 1
ATOM 756 O O . LYS A 1 98 ? -5.443 16.955 19.616 1.00 93.31 98 LYS A O 1
ATOM 761 N N . THR A 1 99 ? -4.543 15.302 18.389 1.00 91.19 99 THR A N 1
ATOM 762 C CA . THR A 1 99 ? -3.187 15.417 18.948 1.00 91.19 99 THR A CA 1
ATOM 763 C C . THR A 1 99 ? -2.297 16.365 18.141 1.00 91.19 99 THR A C 1
ATOM 765 O O . THR A 1 99 ? -1.099 16.443 18.401 1.00 91.19 99 THR A O 1
ATOM 768 N N . GLY A 1 100 ? -2.858 17.080 17.160 1.00 89.69 100 GLY A N 1
ATOM 769 C CA . GLY A 1 100 ? -2.135 18.036 16.322 1.00 89.69 100 GLY A CA 1
ATOM 770 C C . GLY A 1 100 ? -1.427 17.418 15.116 1.00 89.69 100 GLY A C 1
ATOM 771 O O . GLY A 1 100 ? -0.624 18.103 14.488 1.00 89.69 100 GLY A O 1
ATOM 772 N N . LEU A 1 101 ? -1.694 16.149 14.786 1.00 90.06 101 LEU A N 1
ATOM 773 C CA . LEU A 1 101 ? -1.250 15.574 13.515 1.00 90.06 101 LEU A CA 1
ATOM 774 C C . LEU A 1 101 ? -2.050 16.160 12.349 1.00 90.06 101 LEU A C 1
ATOM 776 O O . LEU A 1 101 ? -3.224 16.506 12.495 1.00 90.06 101 LEU A O 1
ATOM 780 N N . GLN A 1 102 ? -1.417 16.219 11.179 1.00 88.12 102 GLN A N 1
ATOM 781 C CA . GLN A 1 102 ? -2.144 16.445 9.934 1.00 88.12 102 GLN A CA 1
ATOM 782 C C . GLN A 1 102 ? -3.061 15.248 9.628 1.00 88.12 102 GLN A C 1
ATOM 784 O O . GLN A 1 102 ? -2.769 14.131 10.071 1.00 88.12 102 GLN A O 1
ATOM 789 N N . PRO A 1 103 ? -4.156 15.460 8.874 1.00 89.25 103 PRO A N 1
ATOM 790 C CA . PRO A 1 103 ? -4.960 14.367 8.341 1.00 89.25 103 PRO A CA 1
ATOM 791 C C . PRO A 1 103 ? -4.097 13.342 7.603 1.00 89.25 103 PRO A C 1
ATOM 793 O O . PRO A 1 103 ? -3.048 13.674 7.038 1.00 89.25 103 PRO A O 1
ATOM 796 N N . PHE A 1 104 ? -4.537 12.090 7.607 1.00 90.25 104 PHE A N 1
ATOM 797 C CA . PHE A 1 104 ? -3.838 11.016 6.930 1.00 90.25 104 PHE A CA 1
ATOM 798 C C . PHE A 1 104 ? -3.771 11.301 5.431 1.00 90.25 104 PHE A C 1
ATOM 800 O O . PHE A 1 104 ? -4.737 11.711 4.781 1.00 90.25 104 PHE A O 1
ATOM 807 N N . ARG A 1 105 ? -2.591 11.056 4.858 1.00 86.06 105 ARG A N 1
ATOM 808 C CA . ARG A 1 105 ? -2.387 11.165 3.418 1.00 86.06 105 ARG A CA 1
ATOM 809 C C . ARG A 1 105 ? -3.299 10.164 2.710 1.00 86.06 105 ARG A C 1
ATOM 811 O O . ARG A 1 105 ? -3.333 8.986 3.057 1.00 86.06 105 ARG A O 1
ATOM 818 N N . THR A 1 106 ? -4.010 10.640 1.694 1.00 87.50 106 THR A N 1
ATOM 819 C CA . THR A 1 106 ? -4.752 9.778 0.774 1.00 87.50 106 THR A CA 1
ATOM 820 C C . THR A 1 106 ? -3.929 9.585 -0.490 1.00 87.50 106 THR A C 1
ATOM 822 O O . THR A 1 106 ? -3.584 10.557 -1.160 1.00 87.50 106 THR A O 1
ATOM 825 N N . ASP A 1 107 ? -3.644 8.328 -0.814 1.00 88.56 107 ASP A N 1
ATOM 826 C CA . ASP A 1 107 ? -2.890 7.958 -2.007 1.00 88.56 107 ASP A CA 1
ATOM 827 C C . ASP A 1 107 ? -3.848 7.544 -3.120 1.00 88.56 107 ASP A C 1
ATOM 829 O O . ASP A 1 107 ? -4.714 6.686 -2.928 1.00 88.56 107 ASP A O 1
ATOM 833 N N . LEU A 1 108 ? -3.676 8.148 -4.295 1.00 88.94 108 LEU A N 1
ATOM 834 C CA . LEU A 1 108 ? -4.352 7.739 -5.517 1.00 88.94 108 LEU A CA 1
ATOM 835 C C . LEU A 1 108 ? -3.405 6.863 -6.333 1.00 88.94 108 LEU A C 1
ATOM 837 O O . LEU A 1 108 ? -2.378 7.328 -6.822 1.00 88.94 108 LEU A O 1
ATOM 841 N N . ASN A 1 109 ? -3.780 5.600 -6.513 1.00 89.50 109 ASN A N 1
ATOM 842 C CA . ASN A 1 109 ? -3.066 4.697 -7.403 1.00 89.50 109 ASN A CA 1
ATOM 843 C C . ASN A 1 109 ? -3.686 4.764 -8.797 1.00 89.50 109 ASN A C 1
ATOM 845 O O . ASN A 1 109 ? -4.893 4.583 -8.955 1.00 89.50 109 ASN A O 1
ATOM 849 N N . VAL A 1 110 ? -2.850 4.985 -9.811 1.00 89.69 110 VAL A N 1
ATOM 850 C CA . VAL A 1 110 ? -3.265 5.039 -11.215 1.00 89.69 110 VAL A CA 1
ATOM 851 C C . VAL A 1 110 ? -2.470 4.006 -12.001 1.00 89.69 110 VAL A C 1
ATOM 853 O O . VAL A 1 110 ? -1.243 3.970 -11.942 1.00 89.69 110 VAL A O 1
ATOM 856 N N . MET A 1 111 ? -3.175 3.157 -12.746 1.00 90.25 111 MET A N 1
ATOM 857 C CA . MET A 1 111 ? -2.553 2.228 -13.682 1.00 90.25 111 MET A CA 1
ATOM 858 C C . MET A 1 111 ? -2.577 2.835 -15.081 1.00 90.25 111 MET A C 1
ATOM 860 O O . MET A 1 111 ? -3.636 2.940 -15.701 1.00 90.25 111 MET A O 1
ATOM 864 N N . MET A 1 112 ? -1.405 3.238 -15.570 1.00 90.75 112 MET A N 1
ATOM 865 C CA . MET A 1 112 ? -1.262 3.794 -16.913 1.00 90.75 112 MET A CA 1
ATOM 866 C C . MET A 1 112 ? -1.438 2.708 -17.975 1.00 90.75 112 MET A C 1
ATOM 868 O O . MET A 1 112 ? -1.063 1.554 -17.775 1.00 90.75 112 MET A O 1
ATOM 872 N N . ALA A 1 113 ? -1.979 3.089 -19.134 1.00 90.62 113 ALA A N 1
ATOM 873 C CA . ALA A 1 113 ? -2.148 2.171 -20.261 1.00 90.62 113 ALA A CA 1
ATOM 874 C C . ALA A 1 113 ? -0.804 1.690 -20.839 1.00 90.62 113 ALA A C 1
ATOM 876 O O . ALA A 1 113 ? -0.730 0.606 -21.412 1.00 90.62 113 ALA A O 1
ATOM 877 N N . SER A 1 114 ? 0.248 2.500 -20.688 1.00 87.25 114 SER A N 1
ATOM 878 C CA . SER A 1 114 ? 1.617 2.176 -21.083 1.00 87.25 114 SER A CA 1
ATOM 879 C C . SER A 1 114 ? 2.548 2.245 -19.879 1.00 87.25 114 SER A C 1
ATOM 881 O O . SER A 1 114 ? 2.485 3.195 -19.098 1.00 87.25 114 SER A O 1
ATOM 883 N N . SER A 1 115 ? 3.453 1.272 -19.772 1.00 86.62 115 SER A N 1
ATOM 884 C CA . SER A 1 115 ? 4.535 1.264 -18.784 1.00 86.62 115 SER A CA 1
ATOM 885 C C . SER A 1 115 ? 5.739 2.126 -19.187 1.00 86.62 115 SER A C 1
ATOM 887 O O . SER A 1 115 ? 6.661 2.304 -18.393 1.00 86.62 115 SER A O 1
ATOM 889 N N . THR A 1 116 ? 5.761 2.674 -20.403 1.00 83.12 116 THR A N 1
ATOM 890 C CA . THR A 1 116 ? 6.837 3.559 -20.870 1.00 83.12 116 THR A CA 1
ATOM 891 C C . THR A 1 116 ? 6.692 4.949 -20.256 1.00 83.12 116 THR A C 1
ATOM 893 O O . THR A 1 116 ? 5.641 5.567 -20.392 1.00 83.12 116 THR A O 1
ATOM 896 N N . ASN A 1 117 ? 7.747 5.477 -19.632 1.00 85.94 117 ASN A N 1
ATOM 897 C CA . ASN A 1 117 ? 7.769 6.830 -19.059 1.00 85.94 117 ASN A CA 1
ATOM 898 C C . ASN A 1 117 ? 6.549 7.161 -18.168 1.00 85.94 117 ASN A C 1
ATOM 900 O O . ASN A 1 117 ? 5.896 8.188 -18.346 1.00 85.94 117 ASN A O 1
ATOM 904 N N . ILE A 1 118 ? 6.203 6.277 -17.225 1.00 90.44 118 ILE A N 1
ATOM 905 C CA . ILE A 1 118 ? 5.049 6.481 -16.323 1.00 90.44 118 ILE A CA 1
ATOM 906 C C . ILE A 1 118 ? 5.143 7.828 -15.591 1.00 90.44 118 ILE A C 1
ATOM 908 O O . ILE A 1 118 ? 4.134 8.512 -15.454 1.00 90.44 118 ILE A O 1
ATOM 912 N N . GLN A 1 119 ? 6.350 8.219 -15.164 1.00 89.50 119 GLN A N 1
ATOM 913 C CA . GLN A 1 119 ? 6.588 9.497 -14.493 1.00 89.50 119 GLN A CA 1
ATOM 914 C C . GLN A 1 119 ? 6.149 10.667 -15.380 1.00 89.50 119 GLN A C 1
ATOM 916 O O . GLN A 1 119 ? 5.281 11.429 -14.974 1.00 89.50 119 GLN A O 1
ATOM 921 N N . GLY A 1 120 ? 6.657 10.756 -16.614 1.00 90.69 120 GLY A N 1
ATOM 922 C CA . GLY A 1 120 ? 6.282 11.835 -17.530 1.00 90.69 120 GLY A CA 1
ATOM 923 C C . GLY A 1 120 ? 4.801 11.815 -17.922 1.00 90.69 120 GLY A C 1
ATOM 924 O O . GLY A 1 120 ? 4.203 12.871 -18.104 1.00 90.69 120 GLY A O 1
ATOM 925 N N . GLN A 1 121 ? 4.174 10.635 -18.010 1.00 92.81 121 GLN A N 1
ATOM 926 C CA . GLN A 1 121 ? 2.724 10.561 -18.220 1.00 92.81 121 GLN A CA 1
ATOM 927 C C . GLN A 1 121 ? 1.945 11.159 -17.033 1.00 92.81 121 GLN A C 1
ATOM 929 O O . GLN A 1 121 ? 0.971 11.871 -17.256 1.00 92.81 121 GLN A O 1
ATOM 934 N N . MET A 1 122 ? 2.367 10.901 -15.791 1.00 93.19 122 MET A N 1
ATOM 935 C CA . MET A 1 122 ? 1.736 11.481 -14.597 1.00 93.19 122 MET A CA 1
ATOM 936 C C . MET A 1 122 ? 2.000 12.986 -14.471 1.00 93.19 122 MET A C 1
ATOM 938 O O . MET A 1 122 ? 1.078 13.730 -14.161 1.00 93.19 122 MET A O 1
ATOM 942 N N . GLU A 1 123 ? 3.210 13.450 -14.789 1.00 93.94 123 GLU A N 1
ATOM 943 C CA . GLU A 1 123 ? 3.541 14.885 -14.833 1.00 93.94 123 GLU A CA 1
ATOM 944 C C . GLU A 1 123 ? 2.673 15.632 -15.856 1.00 93.94 123 GLU A C 1
ATOM 946 O O . GLU A 1 123 ? 2.205 16.743 -15.600 1.00 93.94 123 GLU A O 1
ATOM 951 N N . GLN A 1 124 ? 2.404 15.008 -17.009 1.00 94.06 124 GLN A N 1
ATOM 952 C CA . GLN A 1 124 ? 1.483 15.563 -17.998 1.00 94.06 124 GLN A CA 1
ATOM 953 C C . GLN A 1 124 ? 0.051 15.633 -17.455 1.00 94.06 124 GLN A C 1
ATOM 955 O O . GLN A 1 124 ? -0.604 16.655 -17.630 1.00 94.06 124 GLN A O 1
ATOM 960 N N . VAL A 1 125 ? -0.423 14.582 -16.775 1.00 94.19 125 VAL A N 1
ATOM 961 C CA . VAL A 1 125 ? -1.754 14.575 -16.143 1.00 94.19 125 VAL A CA 1
ATOM 962 C C . VAL A 1 125 ? -1.876 15.697 -15.113 1.00 94.19 125 VAL 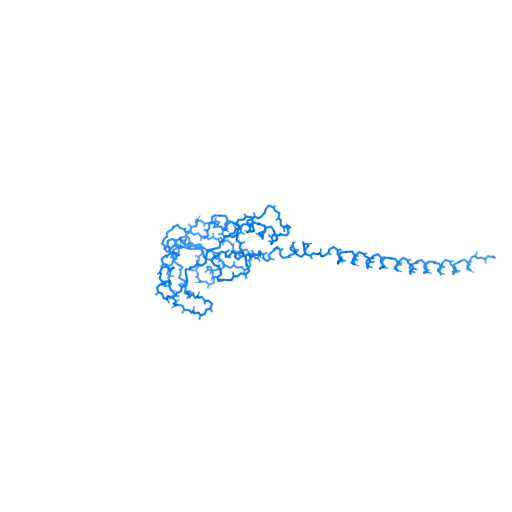A C 1
ATOM 964 O O . VAL A 1 125 ? -2.851 16.447 -15.154 1.00 94.19 125 VAL A O 1
ATOM 967 N N . ASP A 1 126 ? -0.889 15.856 -14.233 1.00 94.12 126 ASP A N 1
ATOM 968 C CA . ASP A 1 126 ? -0.894 16.926 -13.235 1.00 94.12 126 ASP A CA 1
ATOM 969 C C . ASP A 1 126 ? -0.870 18.304 -13.908 1.00 94.12 126 ASP A C 1
ATOM 971 O O . ASP A 1 126 ? -1.675 19.167 -13.559 1.00 94.12 126 ASP A O 1
ATOM 975 N N . THR A 1 127 ? -0.045 18.488 -14.945 1.00 94.94 127 THR A N 1
ATOM 976 C CA . THR A 1 127 ? 0.002 19.733 -15.734 1.00 94.94 127 THR A CA 1
ATOM 977 C C . THR A 1 127 ? -1.352 20.064 -16.363 1.00 94.94 127 THR A C 1
ATOM 979 O O . THR A 1 127 ? -1.823 21.198 -16.251 1.00 94.94 127 THR A O 1
ATOM 982 N N . ASP A 1 128 ? -1.995 19.085 -17.003 1.00 96.19 128 ASP A N 1
ATOM 983 C CA . ASP A 1 128 ? -3.286 19.255 -17.681 1.00 96.19 128 ASP A CA 1
ATOM 984 C C . ASP A 1 128 ? -4.413 19.603 -16.695 1.00 96.19 128 ASP A C 1
ATOM 986 O O . ASP A 1 128 ? -5.357 20.317 -17.045 1.00 96.19 128 ASP A O 1
ATOM 990 N N . LEU A 1 129 ? -4.305 19.120 -15.455 1.00 94.50 129 LEU A N 1
ATOM 991 C CA . LEU A 1 129 ? -5.242 19.394 -14.365 1.00 94.50 129 LEU A CA 1
ATOM 992 C C . LEU A 1 129 ? -4.876 20.641 -13.541 1.00 94.50 129 LEU A C 1
ATOM 994 O O . LEU A 1 129 ? -5.671 21.072 -12.704 1.00 94.50 129 LEU A O 1
ATOM 998 N N . GLY A 1 130 ? -3.718 21.255 -13.801 1.00 94.44 130 GLY A N 1
ATOM 999 C CA . GLY A 1 130 ? -3.245 22.458 -13.115 1.00 94.44 130 GLY A CA 1
ATOM 1000 C C . GLY A 1 130 ? -2.592 22.207 -11.752 1.00 94.44 130 GLY A C 1
ATOM 1001 O O . GLY A 1 130 ? -2.498 23.142 -10.955 1.00 94.44 130 GLY A O 1
ATOM 1002 N N . TYR A 1 131 ? -2.151 20.980 -11.479 1.00 94.19 131 TYR A N 1
ATOM 1003 C CA . TYR A 1 131 ? -1.385 20.610 -10.290 1.00 94.19 131 TYR A CA 1
ATOM 1004 C C . TYR A 1 131 ? 0.124 20.763 -10.510 1.00 94.19 131 TYR A C 1
ATOM 1006 O O . TYR A 1 131 ? 0.626 20.748 -11.634 1.00 94.19 131 TYR A O 1
ATOM 1014 N N . THR A 1 132 ? 0.854 20.910 -9.407 1.00 93.19 132 THR A N 1
ATOM 1015 C CA . THR A 1 132 ? 2.319 20.777 -9.356 1.00 93.19 132 THR A CA 1
ATOM 1016 C C . THR A 1 132 ? 2.684 19.497 -8.598 1.00 93.19 132 THR A C 1
ATOM 1018 O O . THR A 1 132 ? 1.801 18.842 -8.054 1.00 93.19 132 THR A O 1
ATOM 1021 N N . TRP A 1 133 ? 3.958 19.102 -8.544 1.00 92.12 133 TRP A N 1
ATOM 1022 C CA . TRP A 1 133 ? 4.376 17.882 -7.819 1.00 92.12 133 TRP A CA 1
ATOM 1023 C C . TRP A 1 133 ? 5.665 18.051 -6.997 1.00 92.12 133 TRP A C 1
ATOM 1025 O O . TRP A 1 133 ? 6.094 17.155 -6.258 1.00 92.12 133 TRP A O 1
ATOM 1035 N N . ASP A 1 134 ? 6.284 19.228 -7.066 1.00 86.50 134 ASP A N 1
ATOM 1036 C CA . ASP A 1 134 ? 7.638 19.472 -6.556 1.00 86.50 134 ASP A CA 1
ATOM 1037 C C . ASP A 1 134 ? 7.667 19.734 -5.045 1.00 86.50 134 ASP A C 1
ATOM 1039 O O . ASP A 1 134 ? 8.696 19.554 -4.387 1.00 86.50 134 ASP A O 1
ATOM 1043 N N . SER A 1 135 ? 6.530 20.140 -4.477 1.00 83.50 135 SER A N 1
ATOM 1044 C CA . SER A 1 135 ? 6.425 20.617 -3.099 1.00 83.50 135 SER A CA 1
ATOM 1045 C C . SER A 1 135 ? 5.704 19.620 -2.194 1.00 83.50 135 SER A C 1
ATOM 1047 O O . SER A 1 135 ? 4.742 18.970 -2.592 1.00 83.50 135 SER A O 1
ATOM 1049 N N . TYR A 1 136 ? 6.155 19.520 -0.945 1.00 75.12 136 TYR A N 1
ATOM 1050 C CA . TYR A 1 136 ? 5.480 18.744 0.103 1.00 75.12 136 TYR A CA 1
ATOM 1051 C C . TYR A 1 136 ? 4.442 19.557 0.881 1.00 75.12 136 TYR A C 1
ATOM 1053 O O . TYR A 1 136 ? 3.665 18.984 1.636 1.00 75.12 136 TYR A O 1
ATOM 1061 N N . THR A 1 137 ? 4.465 20.883 0.750 1.00 76.62 137 THR A N 1
ATOM 1062 C CA . THR A 1 137 ? 3.675 21.796 1.588 1.00 76.62 137 THR A CA 1
ATOM 1063 C C . THR A 1 137 ? 2.713 22.662 0.788 1.00 76.62 137 THR A C 1
ATOM 1065 O O . THR A 1 137 ? 1.890 23.356 1.380 1.00 76.62 137 THR A O 1
ATOM 1068 N N . ASP A 1 138 ? 2.824 22.658 -0.540 1.00 84.12 138 ASP A N 1
ATOM 1069 C CA . ASP A 1 138 ? 1.904 23.391 -1.400 1.00 84.12 138 ASP A CA 1
ATOM 1070 C C . ASP A 1 138 ? 0.570 22.630 -1.477 1.00 84.12 138 ASP A C 1
ATOM 1072 O O . ASP A 1 138 ? 0.573 21.458 -1.861 1.00 84.12 138 ASP A O 1
ATOM 1076 N N . PRO A 1 139 ? -0.568 23.258 -1.126 1.00 83.50 139 PRO A N 1
ATOM 1077 C CA . PRO A 1 139 ? -1.880 22.621 -1.216 1.00 83.50 139 PRO A CA 1
ATOM 1078 C C . PRO A 1 139 ? -2.274 22.213 -2.643 1.00 83.50 139 PRO A C 1
ATOM 1080 O O . PRO A 1 139 ? -3.163 21.379 -2.795 1.00 83.50 139 PRO A O 1
ATOM 1083 N N . ASN A 1 140 ? -1.645 22.783 -3.676 1.00 89.81 140 ASN A N 1
ATOM 1084 C CA . ASN A 1 140 ? -1.878 22.423 -5.076 1.00 89.81 140 ASN A CA 1
ATOM 1085 C C . ASN A 1 140 ? -0.833 21.431 -5.628 1.00 89.81 140 ASN A C 1
ATOM 1087 O O . ASN A 1 140 ? -0.737 21.253 -6.843 1.00 89.81 140 ASN A O 1
ATOM 1091 N N . SER A 1 141 ? -0.036 20.812 -4.750 1.00 90.38 141 SER A N 1
ATOM 1092 C CA . SER A 1 141 ? 0.973 19.827 -5.136 1.00 90.38 141 SER A CA 1
ATOM 1093 C C . SER A 1 141 ? 0.491 18.395 -4.902 1.00 90.38 141 SER A C 1
ATOM 1095 O O . SER A 1 141 ? 0.157 18.009 -3.778 1.00 90.38 141 SER A O 1
ATOM 1097 N N . VAL A 1 142 ? 0.502 17.584 -5.958 1.00 91.06 142 VAL A N 1
ATOM 1098 C CA . VAL A 1 142 ? 0.208 16.151 -5.941 1.00 91.06 142 VAL A CA 1
ATOM 1099 C C . VAL A 1 142 ? 1.521 15.398 -6.128 1.00 91.06 142 VAL A C 1
ATOM 1101 O O . VAL A 1 142 ? 2.172 15.457 -7.161 1.00 91.06 142 VAL A O 1
ATOM 1104 N N . ARG A 1 143 ? 1.972 14.689 -5.090 1.00 90.00 143 ARG A N 1
ATOM 1105 C CA . ARG A 1 143 ? 3.248 13.962 -5.145 1.00 90.00 143 ARG A CA 1
ATOM 1106 C C . ARG A 1 143 ? 3.135 12.751 -6.069 1.00 90.00 143 ARG A C 1
ATOM 1108 O O . ARG A 1 143 ? 2.401 11.813 -5.758 1.00 90.00 143 ARG A O 1
ATOM 1115 N N . ILE A 1 144 ? 3.947 12.727 -7.121 1.00 90.38 144 ILE A N 1
ATOM 1116 C CA . ILE A 1 144 ? 4.065 11.577 -8.020 1.00 90.38 144 ILE A CA 1
ATOM 1117 C C . ILE A 1 144 ? 5.068 10.573 -7.442 1.00 90.38 144 ILE A C 1
ATOM 1119 O O . ILE A 1 144 ? 6.182 10.925 -7.046 1.00 90.38 144 ILE A O 1
ATOM 1123 N N . GLY A 1 145 ? 4.667 9.306 -7.401 1.00 88.19 145 GLY A N 1
ATOM 1124 C CA . GLY A 1 145 ? 5.541 8.182 -7.094 1.00 88.19 145 GLY A CA 1
ATOM 1125 C C . GLY A 1 145 ? 5.275 7.048 -8.070 1.00 88.19 145 GLY A C 1
ATOM 1126 O O . GLY A 1 145 ? 4.125 6.664 -8.275 1.00 88.19 145 GLY A O 1
ATOM 1127 N N . VAL A 1 146 ? 6.331 6.501 -8.667 1.00 86.81 146 VAL A N 1
ATOM 1128 C CA . VAL A 1 146 ? 6.214 5.339 -9.552 1.00 86.81 146 VAL A CA 1
ATOM 1129 C C . VAL A 1 146 ? 6.668 4.091 -8.817 1.00 86.81 146 VAL A C 1
ATOM 1131 O O . VAL A 1 146 ? 7.685 4.092 -8.125 1.00 86.81 146 VAL A O 1
ATOM 1134 N N . ASN A 1 147 ? 5.893 3.016 -8.958 1.00 84.12 147 ASN A N 1
ATOM 1135 C CA . ASN A 1 147 ? 6.206 1.737 -8.339 1.00 84.12 147 ASN A CA 1
ATOM 1136 C C . ASN A 1 147 ? 7.582 1.236 -8.820 1.00 84.12 147 ASN A C 1
ATOM 1138 O O . ASN A 1 147 ? 7.848 1.162 -10.020 1.00 84.12 147 ASN A O 1
ATOM 1142 N N . TRP A 1 148 ? 8.440 0.871 -7.866 1.00 74.00 148 TRP A N 1
ATOM 1143 C CA . TRP A 1 148 ? 9.814 0.424 -8.085 1.00 74.00 148 TRP A CA 1
ATOM 1144 C C . TRP A 1 148 ? 9.928 -0.783 -9.030 1.00 74.00 148 TRP A C 1
ATOM 1146 O O . TRP A 1 148 ? 10.943 -0.909 -9.716 1.00 74.00 148 TRP A O 1
ATOM 1156 N N . GLY A 1 149 ? 8.891 -1.619 -9.149 1.00 74.75 149 GLY A N 1
ATOM 1157 C CA . GLY A 1 149 ? 8.836 -2.704 -10.138 1.00 74.75 149 GLY A CA 1
ATOM 1158 C C . GLY A 1 149 ? 8.913 -2.224 -11.596 1.00 74.75 149 GLY A C 1
ATOM 1159 O O . GLY A 1 149 ? 9.303 -2.985 -12.476 1.00 74.75 149 GLY A O 1
ATOM 1160 N N . TYR A 1 150 ? 8.617 -0.946 -11.848 1.00 76.38 150 TYR A N 1
ATOM 1161 C CA . TYR A 1 150 ? 8.729 -0.298 -13.157 1.00 76.38 150 TYR A CA 1
ATOM 1162 C C . TYR A 1 150 ? 10.035 0.494 -13.330 1.00 76.38 150 TYR A C 1
ATOM 1164 O O . TYR A 1 150 ? 10.229 1.131 -14.366 1.00 76.38 150 TYR A O 1
ATOM 1172 N N . THR A 1 151 ? 10.957 0.459 -12.361 1.00 67.81 151 THR A N 1
ATOM 1173 C CA . THR A 1 151 ? 12.229 1.207 -12.440 1.00 67.81 151 THR A CA 1
ATOM 1174 C C . THR A 1 151 ? 13.041 0.820 -13.680 1.00 67.81 151 THR A C 1
ATOM 1176 O O . THR A 1 151 ? 13.626 1.684 -14.326 1.00 67.81 151 THR A O 1
ATOM 1179 N N . SER A 1 152 ? 13.030 -0.456 -14.077 1.00 62.34 152 SER A N 1
ATOM 1180 C CA . SER A 1 152 ? 13.671 -0.919 -15.317 1.00 62.34 152 SER A CA 1
ATOM 1181 C C . SER A 1 152 ? 13.050 -0.282 -16.566 1.00 62.34 152 SER A C 1
ATOM 1183 O O . SER A 1 152 ? 13.776 0.236 -17.411 1.00 62.34 152 SER A O 1
ATOM 1185 N N . SER A 1 153 ? 11.716 -0.231 -16.648 1.00 59.62 153 SER A N 1
ATOM 1186 C CA . SER A 1 153 ? 11.003 0.447 -17.742 1.00 59.62 153 SER A CA 1
ATOM 1187 C C . SER A 1 153 ? 11.177 1.970 -17.736 1.00 59.62 153 SER A C 1
ATOM 1189 O O . SER A 1 153 ? 11.115 2.602 -18.790 1.00 59.62 153 SER A O 1
ATOM 1191 N N . GLN A 1 154 ? 11.438 2.576 -16.572 1.00 60.06 154 GLN A N 1
ATOM 1192 C CA . GLN A 1 154 ? 11.807 3.989 -16.502 1.00 60.06 154 GLN A CA 1
ATOM 1193 C C . GLN A 1 154 ? 13.210 4.240 -17.042 1.00 60.06 154 GLN A C 1
ATOM 1195 O O . GLN A 1 154 ? 13.406 5.219 -17.763 1.00 60.06 154 GLN A O 1
ATOM 1200 N N . LEU A 1 155 ? 14.160 3.351 -16.740 1.00 61.38 155 LEU A N 1
ATOM 1201 C CA . LEU A 1 155 ? 15.528 3.461 -17.231 1.00 61.38 155 LEU A CA 1
ATOM 1202 C C . LEU A 1 155 ? 15.550 3.478 -18.763 1.00 61.38 155 LEU A C 1
ATOM 1204 O O . LEU A 1 155 ? 16.209 4.332 -19.338 1.00 61.38 155 LEU A O 1
ATOM 1208 N N . GLU A 1 156 ? 14.757 2.619 -19.413 1.00 59.75 156 GLU A N 1
ATOM 1209 C CA . GLU A 1 156 ? 14.581 2.620 -20.874 1.00 59.75 156 GLU A CA 1
ATOM 1210 C C . GLU A 1 156 ? 14.052 3.957 -21.408 1.00 59.75 156 GLU A C 1
ATOM 1212 O O . GLU A 1 156 ? 14.543 4.449 -22.421 1.00 59.75 156 GLU A O 1
ATOM 1217 N N . SER A 1 157 ? 13.089 4.576 -20.719 1.00 57.38 157 SER A N 1
ATOM 1218 C CA . SER A 1 157 ? 12.562 5.891 -21.114 1.00 57.38 157 SER A CA 1
ATOM 1219 C C . SER A 1 157 ? 13.494 7.070 -20.816 1.00 57.38 157 SER A C 1
ATOM 1221 O O . SER A 1 157 ? 13.289 8.153 -21.357 1.00 57.38 157 SER A O 1
ATOM 1223 N N . GLN A 1 158 ? 14.501 6.863 -19.966 1.00 57.41 158 GLN A N 1
ATOM 1224 C CA . GLN A 1 158 ? 15.532 7.842 -19.613 1.00 57.41 158 GLN A CA 1
ATOM 1225 C C . GLN A 1 158 ? 16.851 7.612 -20.362 1.00 57.41 158 GLN A C 1
ATOM 1227 O O . GLN A 1 158 ? 17.801 8.369 -20.158 1.00 57.41 158 GLN A O 1
ATOM 1232 N N . LEU A 1 159 ? 16.941 6.583 -21.216 1.00 62.28 159 LEU A N 1
ATOM 1233 C CA . LEU A 1 159 ? 18.098 6.392 -22.083 1.00 62.28 159 LEU A CA 1
ATOM 1234 C C . LEU A 1 159 ? 18.162 7.555 -23.072 1.00 62.28 159 LEU A C 1
ATOM 1236 O O . LEU A 1 159 ? 17.430 7.603 -24.059 1.00 62.28 159 LEU A O 1
ATOM 1240 N N . ASP A 1 160 ? 19.060 8.489 -22.778 1.00 67.94 160 ASP A N 1
ATOM 1241 C CA . ASP A 1 160 ? 19.368 9.621 -23.635 1.00 67.94 160 ASP A CA 1
ATOM 1242 C C . ASP A 1 160 ? 19.708 9.113 -25.051 1.00 67.94 160 ASP A C 1
ATOM 1244 O O . ASP A 1 160 ? 20.583 8.246 -25.193 1.00 67.94 160 ASP A O 1
ATOM 1248 N N . PRO A 1 161 ? 19.044 9.611 -26.112 1.00 76.19 161 PRO A N 1
ATOM 1249 C CA . PRO A 1 161 ? 19.397 9.286 -27.489 1.00 76.19 161 PRO A CA 1
ATOM 1250 C C . PRO A 1 161 ? 20.899 9.430 -27.775 1.00 76.19 161 PRO A C 1
ATOM 1252 O O . PRO A 1 161 ? 21.455 8.622 -28.523 1.00 76.19 161 PRO A O 1
ATOM 1255 N N . GLU A 1 162 ? 21.577 10.398 -27.148 1.00 80.19 162 GLU A N 1
ATOM 1256 C CA . GLU A 1 162 ? 23.030 10.564 -27.265 1.00 80.19 162 GLU A CA 1
ATOM 1257 C C . GLU A 1 162 ? 23.801 9.387 -26.651 1.00 80.19 162 GLU A C 1
ATOM 1259 O O . GLU A 1 162 ? 24.741 8.870 -27.264 1.00 80.19 162 GLU A O 1
ATOM 1264 N N . LEU A 1 163 ? 23.374 8.902 -25.481 1.00 81.69 163 LEU A N 1
ATOM 1265 C CA . LEU A 1 163 ? 23.962 7.735 -24.823 1.00 81.69 163 LEU A CA 1
ATOM 1266 C C . LEU A 1 163 ? 23.751 6.463 -25.655 1.00 81.69 163 LEU A C 1
ATOM 1268 O O . LEU A 1 163 ? 24.677 5.663 -25.805 1.00 81.69 163 LEU A O 1
ATOM 1272 N N . VAL A 1 164 ? 22.566 6.288 -26.246 1.00 84.62 164 VAL A N 1
ATOM 1273 C CA . VAL A 1 164 ? 22.267 5.144 -27.125 1.00 84.62 164 VAL A CA 1
ATOM 1274 C C . VAL A 1 164 ? 23.160 5.162 -28.366 1.00 84.62 164 VAL A C 1
ATOM 1276 O O . VAL A 1 164 ? 23.741 4.133 -28.723 1.00 84.62 164 VAL A O 1
ATOM 1279 N N . ILE A 1 165 ? 23.327 6.327 -28.998 1.00 90.00 165 ILE A N 1
ATOM 1280 C CA . ILE A 1 165 ? 24.229 6.496 -30.146 1.00 90.00 165 ILE A CA 1
ATOM 1281 C C . ILE A 1 165 ? 25.679 6.207 -29.740 1.00 90.00 165 ILE A C 1
ATOM 1283 O O . ILE A 1 165 ? 26.387 5.515 -30.476 1.00 90.00 165 ILE A O 1
ATOM 1287 N N . ALA A 1 166 ? 26.121 6.674 -28.570 1.00 90.12 166 ALA A N 1
ATOM 1288 C CA . ALA A 1 166 ? 27.466 6.411 -28.065 1.00 90.12 166 ALA A CA 1
ATOM 1289 C C . ALA A 1 166 ? 27.713 4.910 -27.826 1.00 90.12 166 ALA A C 1
ATOM 1291 O O . ALA A 1 166 ? 28.746 4.383 -28.248 1.00 90.12 166 ALA A O 1
ATOM 1292 N N . ILE A 1 167 ? 26.751 4.201 -27.222 1.00 90.62 167 ILE A N 1
ATOM 1293 C CA . ILE A 1 167 ? 26.816 2.743 -27.027 1.00 90.62 167 ILE A CA 1
ATOM 1294 C C . ILE A 1 167 ? 26.861 2.023 -28.380 1.00 90.62 167 ILE A C 1
ATOM 1296 O O . ILE A 1 167 ? 27.699 1.142 -28.580 1.00 90.62 167 ILE A O 1
ATOM 1300 N N . ALA A 1 168 ? 26.014 2.414 -29.336 1.00 93.94 168 ALA A N 1
ATOM 1301 C CA . ALA A 1 168 ? 25.995 1.820 -30.671 1.00 93.94 168 ALA A CA 1
ATOM 1302 C C . ALA A 1 168 ? 27.321 2.038 -31.421 1.00 93.94 168 ALA A C 1
ATOM 1304 O O . ALA A 1 168 ? 27.864 1.098 -32.004 1.00 93.94 168 ALA A O 1
ATOM 1305 N N . ALA A 1 169 ? 27.880 3.250 -31.368 1.00 95.12 169 ALA A N 1
ATOM 1306 C CA . ALA A 1 169 ? 29.173 3.572 -31.969 1.00 95.12 169 ALA A CA 1
ATOM 1307 C C . ALA A 1 169 ? 30.316 2.768 -31.330 1.00 95.12 169 ALA A C 1
ATOM 1309 O O . ALA A 1 169 ? 31.186 2.256 -32.039 1.00 95.12 169 ALA A O 1
ATOM 1310 N N . PHE A 1 170 ? 30.293 2.601 -30.006 1.00 96.06 170 PHE A N 1
ATOM 1311 C CA . PHE A 1 170 ? 31.263 1.777 -29.290 1.00 96.06 170 PHE A CA 1
ATOM 1312 C C . PHE A 1 170 ? 31.168 0.299 -29.692 1.00 96.06 170 PHE A C 1
ATOM 1314 O O . PHE A 1 170 ? 32.186 -0.315 -30.012 1.00 96.06 170 PHE A O 1
ATOM 1321 N N . LEU A 1 171 ? 29.958 -0.265 -29.759 1.00 96.25 171 LEU A N 1
ATOM 1322 C CA . LEU A 1 171 ? 29.741 -1.642 -30.214 1.00 96.25 171 LEU A CA 1
ATOM 1323 C C . LEU A 1 171 ? 30.213 -1.846 -31.659 1.00 96.25 171 LEU A C 1
ATOM 1325 O O . LEU A 1 171 ? 30.887 -2.836 -31.950 1.00 96.25 171 LEU A O 1
ATOM 1329 N N . LEU A 1 172 ? 29.929 -0.894 -32.551 1.00 96.44 172 LEU A N 1
ATOM 1330 C CA . LEU A 1 172 ? 30.432 -0.917 -33.926 1.00 96.44 172 LEU A CA 1
ATOM 1331 C C . LEU A 1 172 ? 31.962 -0.894 -33.974 1.00 96.44 172 LEU A C 1
ATOM 1333 O O . LEU A 1 172 ? 32.553 -1.640 -34.752 1.00 96.44 172 LEU A O 1
ATOM 1337 N N . LEU A 1 173 ? 32.613 -0.096 -33.124 1.00 96.19 173 LEU A N 1
ATOM 1338 C CA . LEU A 1 173 ? 34.073 -0.054 -33.026 1.00 96.19 173 LEU A CA 1
ATOM 1339 C C . LEU A 1 173 ? 34.644 -1.389 -32.528 1.00 96.19 173 LEU A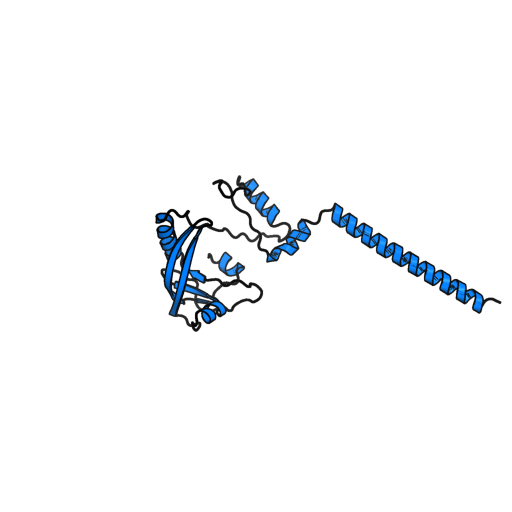 C 1
ATOM 1341 O O . LEU A 1 173 ? 35.629 -1.880 -33.083 1.00 96.19 173 LEU A O 1
ATOM 1345 N N . VAL A 1 174 ? 34.020 -2.017 -31.530 1.00 96.00 174 VAL A N 1
ATOM 1346 C CA . VAL A 1 174 ? 34.424 -3.345 -31.033 1.00 96.00 174 VAL A CA 1
ATOM 1347 C C . VAL A 1 174 ? 34.292 -4.408 -32.129 1.00 96.00 174 VAL A C 1
ATOM 1349 O O . VAL A 1 174 ? 35.223 -5.179 -32.357 1.00 96.00 174 VAL A O 1
ATOM 1352 N N . ILE A 1 175 ? 33.181 -4.418 -32.869 1.00 95.38 175 ILE A N 1
ATOM 1353 C CA . ILE A 1 175 ? 32.983 -5.340 -33.999 1.00 95.38 175 ILE A CA 1
ATOM 1354 C C . ILE A 1 175 ? 34.022 -5.079 -35.093 1.00 95.38 175 ILE A C 1
ATOM 1356 O O . ILE A 1 175 ? 34.629 -6.018 -35.610 1.00 95.38 175 ILE A O 1
ATOM 1360 N N . PHE A 1 176 ? 34.263 -3.812 -35.427 1.00 95.62 176 PHE A N 1
ATOM 1361 C CA . PHE A 1 176 ? 35.217 -3.421 -36.460 1.00 95.62 176 PHE A CA 1
ATOM 1362 C C . PHE A 1 176 ? 36.655 -3.812 -36.097 1.00 95.62 176 PHE A C 1
ATOM 1364 O O . PHE A 1 176 ? 37.376 -4.379 -36.917 1.00 95.62 176 PHE A O 1
ATOM 1371 N N . THR A 1 177 ? 37.071 -3.574 -34.853 1.00 94.81 177 THR A N 1
ATOM 1372 C CA . THR A 1 177 ? 38.398 -3.980 -34.365 1.00 94.81 177 THR A CA 1
ATOM 1373 C C . THR A 1 177 ? 38.541 -5.500 -34.318 1.00 94.81 177 THR A C 1
ATOM 1375 O O . THR A 1 177 ? 39.554 -6.024 -34.783 1.00 94.81 177 THR A O 1
ATOM 1378 N N . GLY A 1 178 ? 37.513 -6.221 -33.861 1.00 93.62 178 GLY A N 1
ATOM 1379 C CA . GLY A 1 178 ? 37.465 -7.682 -33.924 1.00 93.62 178 GLY A CA 1
ATOM 1380 C C . GLY A 1 178 ? 37.605 -8.210 -35.354 1.00 93.62 178 GLY A C 1
ATOM 1381 O O . GLY A 1 178 ? 38.427 -9.091 -35.607 1.00 93.62 178 GLY A O 1
ATOM 1382 N N . TYR A 1 179 ? 36.878 -7.620 -36.308 1.00 92.75 179 TYR A N 1
ATOM 1383 C CA . TYR A 1 179 ? 36.983 -7.953 -37.729 1.00 92.75 179 TYR A CA 1
ATOM 1384 C C . TYR A 1 179 ? 38.409 -7.758 -38.260 1.00 92.75 179 TYR A C 1
ATOM 1386 O O . TYR A 1 179 ? 38.950 -8.655 -38.906 1.00 92.75 179 TYR A O 1
ATOM 1394 N N . LEU A 1 180 ? 39.053 -6.627 -37.952 1.00 91.25 180 LEU A N 1
ATOM 1395 C CA . LEU A 1 180 ? 40.426 -6.358 -38.388 1.00 91.25 180 LEU A CA 1
ATOM 1396 C C . LEU A 1 180 ? 41.438 -7.336 -37.782 1.00 91.25 180 LEU A C 1
ATOM 1398 O O . LEU A 1 180 ? 42.359 -7.760 -38.481 1.00 91.25 180 LEU A O 1
ATOM 1402 N N . ILE A 1 181 ? 41.291 -7.709 -36.509 1.00 91.19 181 ILE A N 1
ATOM 1403 C CA . ILE A 1 181 ? 42.168 -8.700 -35.865 1.00 91.19 181 ILE A CA 1
ATOM 1404 C C . ILE A 1 181 ? 42.021 -10.056 -36.557 1.00 91.19 181 ILE A C 1
ATOM 1406 O O . ILE A 1 181 ? 43.022 -10.657 -36.947 1.00 91.19 181 ILE A O 1
ATOM 1410 N N . ILE A 1 182 ? 40.781 -10.509 -36.759 1.00 89.19 182 ILE A N 1
ATOM 1411 C CA . ILE A 1 182 ? 40.488 -11.775 -37.438 1.00 89.19 182 ILE A CA 1
ATOM 1412 C C . ILE A 1 182 ? 41.067 -11.764 -38.858 1.00 89.19 182 ILE A C 1
ATOM 1414 O O . ILE A 1 182 ? 41.763 -12.702 -39.244 1.00 89.19 182 ILE A O 1
ATOM 1418 N N . TYR A 1 183 ? 40.844 -10.689 -39.616 1.00 86.44 183 TYR A N 1
ATOM 1419 C CA . TYR A 1 183 ? 41.366 -10.546 -40.974 1.00 86.44 183 TYR A CA 1
ATOM 1420 C C . TYR A 1 183 ? 42.900 -10.595 -41.012 1.00 86.44 183 TYR A C 1
ATOM 1422 O O . TYR A 1 183 ? 43.471 -11.321 -41.825 1.00 86.44 183 TYR A O 1
ATOM 1430 N N . ASN A 1 184 ? 43.574 -9.887 -40.099 1.00 84.81 184 ASN A N 1
ATOM 1431 C CA . ASN A 1 184 ? 45.035 -9.918 -39.993 1.00 84.81 184 ASN A CA 1
ATOM 1432 C C . ASN A 1 184 ? 45.560 -11.325 -39.664 1.00 84.81 184 ASN A C 1
ATOM 1434 O O . ASN A 1 184 ? 46.533 -11.771 -40.272 1.00 84.81 184 ASN A O 1
ATOM 1438 N N . ILE A 1 185 ? 44.908 -12.049 -38.747 1.00 85.44 185 ILE A N 1
ATOM 1439 C CA . ILE A 1 185 ? 45.277 -13.432 -38.409 1.00 85.44 185 ILE A CA 1
ATOM 1440 C C . ILE A 1 185 ? 45.102 -14.349 -39.625 1.00 85.44 185 ILE A C 1
ATOM 1442 O O . ILE A 1 185 ? 46.024 -15.096 -39.954 1.00 85.44 185 ILE A O 1
ATOM 1446 N N . PHE A 1 186 ? 43.969 -14.274 -40.333 1.00 76.44 186 PHE A N 1
ATOM 1447 C CA . PHE A 1 186 ? 43.749 -15.070 -41.545 1.00 76.44 186 PHE A CA 1
ATOM 1448 C C . PHE A 1 186 ? 44.752 -14.732 -42.649 1.00 76.44 186 PHE A C 1
ATOM 1450 O O . PHE A 1 186 ? 45.267 -15.644 -43.289 1.00 76.44 186 PHE A O 1
ATOM 1457 N N . GLN A 1 187 ? 45.092 -13.457 -42.847 1.00 71.38 187 GLN A N 1
ATOM 1458 C CA . GLN A 1 187 ? 46.093 -13.057 -43.834 1.00 71.38 187 GLN A CA 1
ATOM 1459 C C . GLN A 1 187 ? 47.475 -13.639 -43.506 1.00 71.38 187 GLN A C 1
ATOM 1461 O O . GLN A 1 187 ? 48.140 -14.156 -44.402 1.00 71.38 187 GLN A O 1
ATOM 1466 N N . ILE A 1 188 ? 47.901 -13.598 -42.238 1.00 70.62 188 ILE A N 1
ATOM 1467 C CA . ILE A 1 188 ? 49.169 -14.206 -41.801 1.00 70.62 188 ILE A CA 1
ATOM 1468 C C . ILE A 1 188 ? 49.116 -15.732 -41.955 1.00 70.62 188 ILE A C 1
ATOM 1470 O O . ILE A 1 188 ? 50.065 -16.321 -42.469 1.00 70.62 188 ILE A O 1
ATOM 1474 N N . SER A 1 189 ? 48.008 -16.367 -41.567 1.00 68.62 189 SER A N 1
ATOM 1475 C CA . SER A 1 189 ? 47.817 -17.818 -41.677 1.00 68.62 189 SER A CA 1
ATOM 1476 C C . SER A 1 189 ? 47.859 -18.291 -43.133 1.00 68.62 189 SER A C 1
ATOM 1478 O O . SER A 1 189 ? 48.565 -19.243 -43.447 1.00 68.62 189 SER A O 1
ATOM 1480 N N . VAL A 1 190 ? 47.164 -17.602 -44.041 1.00 61.78 190 VAL A N 1
ATOM 1481 C CA . VAL A 1 190 ? 47.137 -17.924 -45.477 1.00 61.78 190 VAL A CA 1
ATOM 1482 C C . VAL A 1 190 ? 48.485 -17.616 -46.136 1.00 61.78 190 VAL A C 1
ATOM 1484 O O . VAL A 1 190 ? 48.984 -18.416 -46.925 1.00 61.78 190 VAL A O 1
ATOM 1487 N N . ALA A 1 191 ? 49.131 -16.498 -45.792 1.00 59.25 191 ALA A N 1
ATOM 1488 C CA . ALA A 1 191 ? 50.463 -16.170 -46.306 1.00 59.25 191 ALA A CA 1
ATOM 1489 C C . ALA A 1 191 ? 51.565 -17.112 -45.779 1.00 59.25 191 ALA A C 1
ATOM 1491 O O . ALA A 1 191 ? 52.602 -17.257 -46.432 1.00 59.25 191 ALA A O 1
ATOM 1492 N N . GLY A 1 192 ? 51.357 -17.738 -44.616 1.00 56.53 192 GLY A N 1
ATOM 1493 C CA . GLY A 1 192 ? 52.194 -18.816 -44.090 1.00 56.53 192 GLY A CA 1
ATOM 1494 C C . GLY A 1 192 ? 52.014 -20.128 -44.857 1.00 56.53 192 GLY A C 1
ATOM 1495 O O . GLY A 1 192 ? 53.008 -20.772 -45.185 1.00 56.53 192 GLY A O 1
ATOM 1496 N N . ASP A 1 193 ? 50.777 -20.475 -45.222 1.00 53.28 193 ASP A N 1
ATOM 1497 C CA . ASP A 1 193 ? 50.451 -21.725 -45.927 1.00 53.28 193 ASP A CA 1
ATOM 1498 C C . ASP A 1 193 ? 50.851 -21.696 -47.419 1.00 53.28 193 ASP A C 1
ATOM 1500 O O . ASP A 1 193 ? 51.343 -22.684 -47.968 1.00 53.28 193 ASP A O 1
ATOM 1504 N N . ILE A 1 194 ? 50.767 -20.530 -48.079 1.00 55.84 194 ILE A N 1
ATOM 1505 C CA . ILE A 1 194 ? 51.220 -20.356 -49.476 1.00 55.84 194 ILE A CA 1
ATOM 1506 C C . ILE A 1 194 ? 52.738 -20.577 -49.620 1.00 55.84 194 ILE A C 1
ATOM 1508 O O . ILE A 1 194 ? 53.198 -21.013 -50.673 1.00 55.84 194 ILE A O 1
ATOM 1512 N N . ARG A 1 195 ? 53.537 -20.347 -48.567 1.00 53.25 195 ARG A N 1
ATOM 1513 C CA . ARG A 1 195 ? 54.982 -20.652 -48.590 1.00 53.25 195 ARG A CA 1
ATOM 1514 C C . ARG A 1 195 ? 55.297 -22.131 -48.362 1.00 53.25 195 ARG A C 1
ATOM 1516 O O . ARG A 1 195 ? 56.426 -22.531 -48.620 1.00 53.25 195 ARG A O 1
ATOM 1523 N N . PHE A 1 196 ? 54.338 -22.924 -47.882 1.00 52.41 196 PHE A N 1
ATOM 1524 C CA . PHE A 1 196 ? 54.523 -24.355 -47.632 1.00 52.41 196 PHE A CA 1
ATOM 1525 C C . PHE A 1 196 ? 54.098 -25.225 -48.832 1.00 52.41 196 PHE A C 1
ATOM 1527 O O . PHE A 1 196 ? 54.592 -26.340 -48.977 1.00 52.41 196 PHE A O 1
ATOM 1534 N N . TYR A 1 197 ? 53.257 -24.697 -49.734 1.00 56.12 197 TYR A N 1
ATOM 1535 C CA . TYR A 1 197 ? 52.814 -25.377 -50.966 1.00 56.12 197 TYR A CA 1
ATOM 1536 C C . TYR A 1 197 ? 53.139 -24.629 -52.275 1.00 56.12 197 TYR A C 1
ATOM 1538 O O . TYR A 1 197 ? 52.669 -25.022 -53.343 1.00 56.12 197 TYR A O 1
ATOM 1546 N N . GLY A 1 198 ? 53.941 -23.564 -52.220 1.00 53.38 198 GLY A N 1
ATOM 1547 C CA . GLY A 1 198 ? 54.487 -22.905 -53.405 1.00 53.38 198 GLY A CA 1
ATOM 1548 C C . GLY A 1 198 ? 55.762 -23.599 -53.885 1.00 53.38 198 GLY A C 1
ATOM 1549 O O . GLY A 1 198 ? 56.786 -23.521 -53.209 1.00 53.38 198 GLY A O 1
ATOM 1550 N N . PHE A 1 199 ? 55.686 -24.267 -55.038 1.00 46.25 199 PHE A N 1
ATOM 1551 C CA . PHE A 1 199 ? 56.846 -24.463 -55.915 1.00 46.25 199 PHE A CA 1
ATOM 1552 C C . PHE A 1 199 ? 57.358 -23.114 -56.431 1.00 46.25 199 PHE A C 1
ATOM 1554 O O . PHE A 1 199 ? 56.511 -22.220 -56.668 1.00 46.25 199 PHE A O 1
#

Radius of gyration: 29.09 Å; chains: 1; bounding box: 74×49×76 Å

pLDDT: mean 87.91, std 11.91, range [46.25, 98.69]

Secondary structure (DSSP, 8-state):
--HHHHHHTT---SEE----SSSEEEEEHHHHHHTT----TT-EEEEEEEEE-SS-EEEEEEEEEEEEEEE---TTS----EEE-HHHHHHHHHHHHHTTPPPPPPP-----S--TTHHHHHHHHHHHHT-B-S-SS-TTB------GGGHHHHHHHT--HHHHHHHHHHHHHHHHHHHHHHHHHHHHHHHHHHHHH--

Organism: NCBI:txid408170

Foldseek 3Di:
DDPVCCVVLVNAFPDFHAAADDQEKEWECVVCVVQVHHLDAQTKGWDKDWDDDPVDTQDIDIDIGGYGGYDHDDPVNPDIDIGYHPHVLVVVQVVVVVSVDDGDDDDDDDDDPDLAPVVVVVCVVLVVVVADAPDPPDPRHDHDDDDPVSVVNDVVNVCDPVNVVVVVVVVVVVVVVVVVVVVVVVVVVVVVVCVVPPD

Sequence (199 aa):
MDANCTKWSYATPTTGRMPESGKEVAMDTAALQLLGVTPELGAEVTVSYSITDKDQTAFTVTDTFTLVGYWDYDELMPVHYINISRDYADDIEAQAVKTGLQPFRTDLNVMMASSTNIQGQMEQVDTDLGYTWDSYTDPNSVRIGVNWGYTSSQLESQLDPELVIAIAAFLLLVIFTGYLIIYNIFQISVAGDIRFYGF